Protein AF-A0A088EV19-F1 (afdb_monomer)

Radius of gyration: 22.3 Å; Cα contacts (8 Å, |Δi|>4): 341; chains: 1; bounding box: 67×57×44 Å

Mean predicted aligned error: 9.99 Å

pLDDT: mean 82.51, std 13.99, range [42.41, 97.44]

Nearest PDB structures (foldseek):
  3fa9-assembly2_B  TM=4.402E-01  e=4.534E-01  Homo sapiens
  6of9-assembly1_E  TM=4.103E-01  e=6.250E+00  Chlamydomonas reinhardtii
  3ksp-assembly1_A-2  TM=2.754E-01  e=8.676E+00  Exiguobacterium sibiricum 255-15

Sequence (183 aa):
MKNILVIILVVLSGNFIYAQKVIEYKKGKDIGKLEKGAYYKSKETKERSKSFIGTWVYKNGVDFFEIKIEYGKAFLKGPDVYLDMLHVYYCYEKNGIEISCDTTKYSTGNVSSEKPDKASFGRFYDITKDKYGILNIELLNNGNLRWKLENPETIVINGDDGRGGKMLDRSFSIPTDINLTKK

Structure (mmCIF, N/CA/C/O backbone):
data_AF-A0A088EV19-F1
#
_entry.id   AF-A0A088EV19-F1
#
loop_
_atom_site.group_PDB
_atom_site.id
_atom_site.type_symbol
_atom_site.label_atom_id
_atom_site.label_alt_id
_atom_site.label_comp_id
_atom_site.label_asym_id
_atom_site.label_entity_id
_atom_site.label_seq_id
_atom_site.pdbx_PDB_ins_code
_atom_site.Cartn_x
_atom_site.Cartn_y
_atom_site.Cartn_z
_atom_site.occupancy
_atom_site.B_iso_or_equiv
_atom_site.auth_seq_id
_atom_site.auth_comp_id
_atom_site.auth_asym_id
_atom_site.auth_atom_id
_atom_site.pdbx_PDB_model_num
ATOM 1 N N . MET A 1 1 ? 32.653 -42.108 -22.368 1.00 53.41 1 MET A N 1
ATOM 2 C CA . MET A 1 1 ? 31.630 -41.282 -23.060 1.00 53.41 1 MET A CA 1
ATOM 3 C C . MET A 1 1 ? 30.505 -40.806 -22.139 1.00 53.41 1 MET A C 1
ATOM 5 O O . MET A 1 1 ? 30.252 -39.611 -22.139 1.00 53.41 1 MET A O 1
ATOM 9 N N . LYS A 1 2 ? 29.884 -41.665 -21.306 1.00 55.62 2 LYS A N 1
ATOM 10 C CA . LYS A 1 2 ? 28.830 -41.243 -20.350 1.00 55.62 2 LYS A CA 1
ATOM 11 C C . LYS A 1 2 ? 29.243 -40.078 -19.432 1.00 55.62 2 LYS A C 1
ATOM 13 O O . LYS A 1 2 ? 28.490 -39.125 -19.298 1.00 55.62 2 LYS A O 1
ATOM 18 N N . ASN A 1 3 ? 30.463 -40.102 -18.892 1.00 67.06 3 ASN A N 1
ATOM 19 C CA . ASN A 1 3 ? 30.919 -39.069 -17.949 1.00 67.06 3 ASN A CA 1
ATOM 20 C C . ASN A 1 3 ? 31.177 -37.701 -18.611 1.00 67.06 3 ASN A C 1
ATOM 22 O O . ASN A 1 3 ? 31.050 -36.675 -17.956 1.00 67.06 3 ASN A O 1
ATOM 26 N N . ILE A 1 4 ? 31.485 -37.674 -19.914 1.00 74.19 4 ILE A N 1
ATOM 27 C CA . ILE A 1 4 ? 31.725 -36.428 -20.663 1.00 74.19 4 ILE A CA 1
ATOM 28 C C . ILE A 1 4 ? 30.397 -35.707 -20.935 1.00 74.19 4 ILE A C 1
ATOM 30 O O . ILE A 1 4 ? 30.312 -34.495 -20.765 1.00 74.19 4 ILE A O 1
ATOM 34 N N . LEU A 1 5 ? 29.341 -36.455 -21.278 1.00 71.62 5 LEU A N 1
ATOM 35 C CA . LEU A 1 5 ? 27.999 -35.900 -21.487 1.00 71.62 5 LEU A CA 1
ATOM 36 C C . LEU A 1 5 ? 27.435 -35.253 -20.216 1.00 71.62 5 LEU A C 1
ATOM 38 O O . LEU A 1 5 ? 26.816 -34.199 -20.302 1.00 71.62 5 LEU A O 1
ATOM 42 N N . VAL A 1 6 ? 27.695 -35.837 -19.041 1.00 75.69 6 VAL A N 1
ATOM 43 C CA . VAL A 1 6 ? 27.262 -35.279 -17.748 1.00 75.69 6 VAL A CA 1
ATOM 44 C C . VAL A 1 6 ? 27.967 -33.955 -17.450 1.00 75.69 6 VAL A C 1
ATOM 46 O O . VAL A 1 6 ? 27.310 -32.995 -17.061 1.00 75.69 6 VAL A O 1
ATOM 49 N N . ILE A 1 7 ? 29.278 -33.864 -17.694 1.00 76.38 7 ILE A N 1
ATOM 50 C CA . ILE A 1 7 ? 30.042 -32.623 -17.487 1.00 76.38 7 ILE A CA 1
ATOM 51 C C . ILE A 1 7 ? 29.547 -31.518 -18.432 1.00 76.38 7 ILE A C 1
ATOM 53 O O . ILE A 1 7 ? 29.339 -30.389 -17.995 1.00 76.38 7 ILE A O 1
ATOM 57 N N . ILE A 1 8 ? 29.278 -31.844 -19.701 1.00 76.62 8 ILE A N 1
ATOM 58 C CA . ILE A 1 8 ? 28.720 -30.892 -20.674 1.00 76.62 8 ILE A CA 1
ATOM 59 C C . ILE A 1 8 ? 27.318 -30.426 -20.252 1.00 76.62 8 ILE A C 1
ATOM 61 O O . ILE A 1 8 ? 27.034 -29.233 -20.328 1.00 76.62 8 ILE A O 1
ATOM 65 N N . LEU A 1 9 ? 26.460 -31.324 -19.752 1.00 72.25 9 LEU A N 1
ATOM 66 C CA . LEU A 1 9 ? 25.124 -30.959 -19.265 1.00 72.25 9 LEU A CA 1
ATOM 67 C C . LEU A 1 9 ? 25.191 -30.036 -18.041 1.00 72.25 9 LEU A C 1
ATOM 69 O O . LEU A 1 9 ? 24.441 -29.068 -17.969 1.00 72.25 9 LEU A O 1
ATOM 73 N N . VAL A 1 10 ? 26.113 -30.298 -17.109 1.00 71.88 10 VAL A N 1
ATOM 74 C CA . VAL A 1 10 ? 26.326 -29.464 -15.915 1.00 71.88 10 VAL A CA 1
ATOM 75 C C . VAL A 1 10 ? 26.837 -28.075 -16.311 1.00 71.88 10 VAL A C 1
ATOM 77 O O . VAL A 1 10 ? 26.289 -27.074 -15.853 1.00 71.88 10 VAL A O 1
ATOM 80 N N . VAL A 1 11 ? 27.799 -27.988 -17.233 1.00 68.31 11 VAL A N 1
ATOM 81 C CA . VAL A 1 11 ? 28.327 -26.703 -17.730 1.00 68.31 11 VAL A CA 1
ATOM 82 C C . VAL A 1 11 ? 27.273 -25.925 -18.527 1.00 68.31 11 VAL A C 1
ATOM 84 O O . VAL A 1 11 ? 27.154 -24.712 -18.360 1.00 68.31 11 VAL A O 1
ATOM 87 N N . LEU A 1 12 ? 26.460 -26.591 -19.353 1.00 63.97 12 LEU A N 1
ATOM 88 C CA . LEU A 1 12 ? 25.364 -25.939 -20.079 1.00 63.97 12 LEU A CA 1
ATOM 89 C C . LEU A 1 12 ? 24.251 -25.480 -19.129 1.00 63.97 12 LEU A C 1
ATOM 91 O O . LEU A 1 12 ? 23.774 -24.359 -19.266 1.00 63.97 12 LEU A O 1
ATOM 95 N N . SER A 1 13 ? 23.891 -26.285 -18.125 1.00 63.72 13 SER A N 1
ATOM 96 C CA . SER A 1 13 ? 22.875 -25.925 -17.123 1.00 63.72 13 SER A CA 1
ATOM 97 C C . SER A 1 13 ? 23.293 -24.755 -16.222 1.00 63.72 13 SER A C 1
ATOM 99 O O . SER A 1 13 ? 22.443 -23.957 -15.832 1.00 63.72 13 SER A O 1
ATOM 101 N N . GLY A 1 14 ? 24.596 -24.582 -15.965 1.00 56.69 14 GLY A N 1
ATOM 102 C CA . GLY A 1 14 ? 25.131 -23.451 -15.198 1.00 56.69 14 GLY A CA 1
ATOM 103 C C . GLY A 1 14 ? 25.032 -22.097 -15.911 1.00 56.69 14 GLY A C 1
ATOM 104 O O . GLY A 1 14 ? 25.034 -21.062 -15.250 1.00 56.69 14 GLY A O 1
ATOM 105 N N . ASN A 1 15 ? 24.890 -22.086 -17.242 1.00 52.84 15 ASN A N 1
ATOM 106 C CA . ASN A 1 15 ? 24.798 -20.859 -18.042 1.00 52.84 15 ASN A CA 1
ATOM 107 C C . ASN A 1 15 ? 23.359 -20.338 -18.224 1.00 52.84 15 ASN A C 1
ATOM 109 O O . ASN A 1 15 ? 23.172 -19.251 -18.763 1.00 52.84 15 ASN A O 1
ATOM 113 N N . PHE A 1 16 ? 22.336 -21.065 -17.758 1.00 52.66 16 PHE A N 1
ATOM 114 C CA . PHE A 1 16 ? 20.936 -20.628 -17.872 1.00 52.66 16 PHE A CA 1
ATOM 115 C C . PHE A 1 16 ? 20.462 -19.715 -16.735 1.00 52.66 16 PHE A C 1
ATOM 117 O O . PHE A 1 16 ? 19.306 -19.288 -16.730 1.00 52.66 16 PHE A O 1
ATOM 124 N N . ILE A 1 17 ? 21.340 -19.338 -15.804 1.00 58.06 17 ILE A N 1
ATOM 125 C CA . ILE A 1 17 ? 21.046 -18.268 -14.849 1.00 58.06 17 ILE A CA 1
ATOM 126 C C . ILE A 1 17 ? 21.311 -16.935 -15.556 1.00 58.06 17 ILE A C 1
ATOM 128 O O . ILE A 1 17 ? 22.331 -16.284 -15.341 1.00 58.06 17 ILE A O 1
ATOM 132 N N . TYR A 1 18 ? 20.386 -16.516 -16.422 1.00 58.00 18 TYR A N 1
ATOM 133 C CA . TYR A 1 18 ? 20.331 -15.123 -16.855 1.00 58.00 18 TYR A CA 1
ATOM 134 C C . TYR A 1 18 ? 20.041 -14.270 -15.618 1.00 58.00 18 TYR A C 1
ATOM 136 O O . TYR A 1 18 ? 18.895 -14.125 -15.192 1.00 58.00 18 TYR A O 1
ATOM 144 N N . ALA A 1 19 ? 21.097 -13.738 -15.004 1.00 67.94 19 ALA A N 1
ATOM 145 C CA . ALA A 1 19 ? 20.968 -12.755 -13.946 1.00 67.94 19 ALA A CA 1
ATOM 146 C C . ALA A 1 19 ? 20.157 -11.578 -14.499 1.00 67.94 19 ALA A C 1
ATOM 148 O O . ALA A 1 19 ? 20.517 -10.974 -15.511 1.00 67.94 19 ALA A O 1
ATOM 149 N N . GLN A 1 20 ? 19.027 -11.279 -13.860 1.00 83.19 20 GLN A N 1
ATOM 150 C CA . GLN A 1 20 ? 18.195 -10.158 -14.266 1.00 83.19 20 GLN A CA 1
ATOM 151 C C . GLN A 1 20 ? 19.020 -8.866 -14.230 1.00 83.19 20 GLN A C 1
ATOM 153 O O . GLN A 1 20 ? 19.581 -8.519 -13.190 1.00 83.19 20 GLN A O 1
ATOM 158 N N . LYS A 1 21 ? 19.059 -8.129 -15.347 1.00 86.81 21 LYS A N 1
ATOM 159 C CA . LYS A 1 21 ? 19.736 -6.830 -15.410 1.00 86.81 21 LYS A CA 1
ATOM 160 C C . LYS A 1 21 ? 19.068 -5.856 -14.441 1.00 86.81 21 LYS A C 1
ATOM 162 O O . LYS A 1 21 ? 17.864 -5.616 -14.532 1.00 86.81 21 LYS A O 1
ATOM 167 N N . VAL A 1 22 ? 19.856 -5.289 -13.532 1.00 87.56 22 VAL A N 1
ATOM 168 C CA . VAL A 1 22 ? 19.395 -4.291 -12.563 1.00 87.56 22 VAL A CA 1
ATOM 169 C C . VAL A 1 22 ? 19.871 -2.911 -12.996 1.00 87.56 22 VAL A C 1
ATOM 171 O O . VAL A 1 22 ? 21.063 -2.714 -13.224 1.00 87.56 22 VAL A O 1
ATOM 174 N N . ILE A 1 23 ? 18.950 -1.956 -13.096 1.00 87.56 23 ILE A N 1
ATOM 175 C CA . ILE A 1 23 ? 19.222 -0.576 -13.501 1.00 87.56 23 ILE A CA 1
ATOM 176 C C . ILE A 1 23 ? 18.862 0.350 -12.336 1.00 87.56 23 ILE A C 1
ATOM 178 O O . ILE A 1 23 ? 17.705 0.451 -11.925 1.00 87.56 23 ILE A O 1
ATOM 182 N N . GLU A 1 24 ? 19.865 1.027 -11.778 1.00 86.12 24 GLU A N 1
ATOM 183 C CA . GLU A 1 24 ? 19.647 2.080 -10.785 1.00 86.12 24 GLU A CA 1
ATOM 184 C C . GLU A 1 24 ? 19.383 3.411 -11.474 1.00 86.12 24 GLU A C 1
ATOM 186 O O . GLU A 1 24 ? 20.189 3.866 -12.286 1.00 86.12 24 GLU A O 1
ATOM 191 N N . TYR A 1 25 ? 18.278 4.061 -11.118 1.00 82.38 25 TYR A N 1
ATOM 192 C CA . TYR A 1 25 ? 17.942 5.376 -11.651 1.00 82.38 25 TYR A CA 1
ATOM 193 C C . TYR A 1 25 ? 17.799 6.421 -10.545 1.00 82.38 25 TYR A C 1
ATOM 195 O O . TYR A 1 25 ? 17.477 6.123 -9.393 1.00 82.38 25 TYR A O 1
ATOM 203 N N . LYS A 1 26 ? 18.072 7.674 -10.916 1.00 78.81 26 LYS A N 1
ATOM 204 C CA . LYS A 1 26 ? 17.892 8.856 -10.067 1.00 78.81 26 LYS A CA 1
ATOM 205 C C . LYS A 1 26 ? 16.780 9.715 -10.650 1.00 78.81 26 LYS A C 1
ATOM 207 O O . LYS A 1 26 ? 16.689 9.854 -11.870 1.00 78.81 26 LYS A O 1
ATOM 212 N N . LYS A 1 27 ? 15.957 10.307 -9.784 1.00 69.38 27 LYS A N 1
ATOM 213 C CA . LYS A 1 27 ? 14.889 11.225 -10.190 1.00 69.38 27 LYS A CA 1
ATOM 214 C C . LYS A 1 27 ? 15.460 12.354 -11.061 1.00 69.38 27 LYS A C 1
ATOM 216 O O . LYS A 1 27 ? 16.511 12.906 -10.746 1.00 69.38 27 LYS A O 1
ATOM 221 N N . GLY A 1 28 ? 14.778 12.668 -12.162 1.00 67.38 28 GLY A N 1
ATOM 222 C CA . GLY A 1 28 ? 15.170 13.735 -13.090 1.00 67.38 28 GLY A CA 1
ATOM 223 C C . GLY A 1 28 ? 16.287 13.379 -14.078 1.00 67.38 28 GLY A C 1
ATOM 224 O O . GLY A 1 28 ? 16.644 14.223 -14.892 1.00 67.38 28 GLY A O 1
ATOM 225 N N . LYS A 1 29 ? 16.830 12.154 -14.044 1.00 73.94 29 LYS A N 1
ATOM 226 C CA . LYS A 1 29 ? 17.697 11.654 -15.116 1.00 73.94 29 LYS A CA 1
ATOM 227 C C . LYS A 1 29 ? 16.882 10.890 -16.147 1.00 73.94 29 LYS A C 1
ATOM 229 O O . LYS A 1 29 ? 16.057 10.056 -15.779 1.00 73.94 29 LYS A O 1
ATOM 234 N N . ASP A 1 30 ? 17.166 11.156 -17.416 1.00 73.31 30 ASP A N 1
ATOM 235 C CA . ASP A 1 30 ? 16.650 10.347 -18.509 1.00 73.31 30 ASP A CA 1
ATOM 236 C C . ASP A 1 30 ? 17.196 8.918 -18.380 1.00 73.31 30 ASP A C 1
ATOM 238 O O . ASP A 1 30 ? 18.403 8.696 -18.249 1.00 73.31 30 ASP A O 1
ATOM 242 N N . ILE A 1 31 ? 16.277 7.961 -18.341 1.00 72.56 31 ILE A N 1
ATOM 243 C CA . ILE A 1 31 ? 16.559 6.524 -18.284 1.00 72.56 31 ILE A CA 1
ATOM 244 C C . ILE A 1 31 ? 16.603 5.905 -19.686 1.00 72.56 31 ILE A C 1
ATOM 246 O O . ILE A 1 31 ? 16.852 4.707 -19.814 1.00 72.56 31 ILE A O 1
ATOM 250 N N . GLY A 1 32 ? 16.412 6.716 -20.731 1.00 78.31 32 GLY A N 1
ATOM 251 C CA . GLY A 1 32 ? 16.380 6.275 -22.114 1.00 78.31 32 GLY A CA 1
ATOM 252 C C . GLY A 1 32 ? 15.245 5.284 -22.362 1.00 78.31 32 GLY A C 1
ATOM 253 O O . GLY A 1 32 ? 14.186 5.323 -21.733 1.00 78.31 32 GLY A O 1
ATOM 254 N N . LYS A 1 33 ? 15.466 4.366 -23.305 1.00 83.62 33 LYS A N 1
ATOM 255 C CA . LYS A 1 33 ? 14.492 3.324 -23.636 1.00 83.62 33 LYS A CA 1
ATOM 256 C C . LYS A 1 33 ? 14.471 2.247 -22.549 1.00 83.62 33 LYS A C 1
ATOM 258 O O . LYS A 1 33 ? 15.511 1.698 -22.196 1.00 83.62 33 LYS A O 1
ATOM 263 N N . LEU A 1 34 ? 13.273 1.906 -22.076 1.00 87.19 34 LEU A N 1
ATOM 264 C CA . LEU A 1 34 ? 13.084 0.806 -21.134 1.00 87.19 34 LEU A CA 1
ATOM 265 C C . LEU A 1 34 ? 13.499 -0.536 -21.760 1.00 87.19 34 LEU A C 1
ATOM 267 O O . LEU A 1 34 ? 13.132 -0.856 -22.893 1.00 87.19 34 LEU A O 1
ATOM 271 N N . GLU A 1 35 ? 14.260 -1.321 -21.006 1.00 89.06 35 GLU A N 1
ATOM 272 C CA . GLU A 1 35 ? 14.773 -2.629 -21.392 1.00 89.06 35 GLU A CA 1
ATOM 273 C C . GLU A 1 35 ? 13.863 -3.725 -20.847 1.00 89.06 35 GLU A 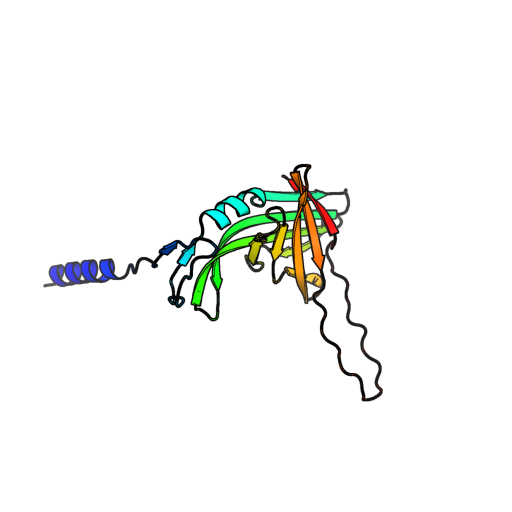C 1
ATOM 275 O O . GLU A 1 35 ? 13.747 -3.919 -19.635 1.00 89.06 35 GLU A O 1
ATOM 280 N N . LYS A 1 36 ? 13.237 -4.473 -21.755 1.00 90.50 36 LYS A N 1
ATOM 281 C CA . LYS A 1 36 ? 12.358 -5.591 -21.410 1.00 90.50 36 LYS A CA 1
ATOM 282 C C . LYS A 1 36 ? 13.063 -6.593 -20.489 1.00 90.50 36 LYS A C 1
ATOM 284 O O . LYS A 1 36 ? 14.182 -7.025 -20.749 1.00 90.50 36 LYS A O 1
ATOM 289 N N . GLY A 1 37 ? 12.381 -6.975 -19.414 1.00 88.81 37 GLY A N 1
ATOM 290 C CA . GLY A 1 37 ? 12.853 -7.902 -18.388 1.00 88.81 37 GLY A CA 1
ATOM 291 C C . GLY A 1 37 ? 13.790 -7.281 -17.350 1.00 88.81 37 GLY A C 1
ATOM 292 O O . GLY A 1 37 ? 14.036 -7.918 -16.320 1.00 88.81 37 GLY A O 1
ATOM 293 N N . ALA A 1 38 ? 14.281 -6.055 -17.561 1.00 91.06 38 ALA A N 1
ATOM 294 C CA . ALA A 1 38 ? 15.142 -5.383 -16.598 1.00 91.06 38 ALA A CA 1
ATOM 295 C C . ALA A 1 38 ? 14.371 -4.984 -15.334 1.00 91.06 38 ALA A C 1
ATOM 297 O O . ALA A 1 38 ? 13.151 -4.787 -15.335 1.00 91.06 38 ALA A O 1
ATOM 298 N N . TYR A 1 39 ? 15.109 -4.880 -14.235 1.00 91.38 39 TYR A N 1
ATOM 299 C CA . TYR A 1 39 ? 14.607 -4.424 -12.950 1.00 91.38 39 TYR A CA 1
ATOM 300 C C . TYR A 1 39 ? 15.153 -3.035 -12.641 1.00 91.38 39 TYR A C 1
ATOM 302 O O . TYR A 1 39 ? 16.357 -2.863 -12.452 1.00 91.38 39 TYR A O 1
ATOM 310 N N . TYR A 1 40 ? 14.261 -2.051 -12.577 1.00 88.88 40 TYR A N 1
ATOM 311 C CA . TYR A 1 40 ? 14.606 -0.679 -12.246 1.00 88.88 40 TYR A CA 1
ATOM 312 C C . TYR A 1 40 ? 14.333 -0.414 -10.771 1.00 88.88 40 TYR A C 1
ATOM 314 O O . TYR A 1 40 ? 13.220 -0.619 -10.282 1.00 88.88 40 TYR A O 1
ATOM 322 N N . LYS A 1 41 ? 15.349 0.092 -10.072 1.00 88.06 41 LYS A N 1
ATOM 323 C CA . LYS A 1 41 ? 15.253 0.462 -8.657 1.00 88.06 41 LYS A CA 1
ATOM 324 C C . LYS A 1 41 ? 15.775 1.873 -8.414 1.00 88.06 41 LYS A C 1
ATOM 326 O O . LYS A 1 41 ? 16.712 2.334 -9.068 1.00 88.06 41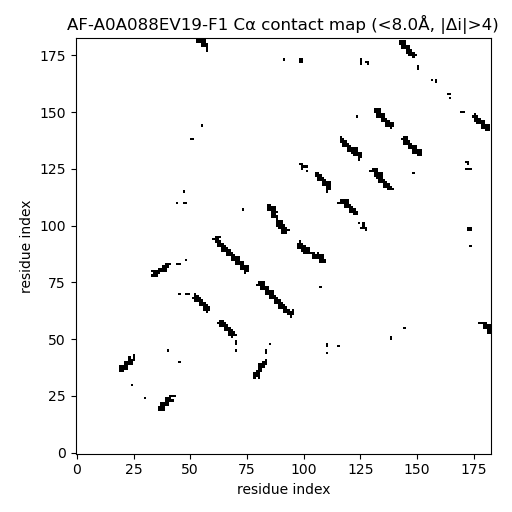 LYS A O 1
ATOM 331 N N . SER A 1 42 ? 15.187 2.541 -7.429 1.00 85.00 42 SER A N 1
ATOM 332 C CA . SER A 1 42 ? 15.577 3.880 -6.985 1.00 85.00 42 SER A CA 1
ATOM 333 C C . SER A 1 42 ? 15.814 3.855 -5.481 1.00 85.00 42 SER A C 1
ATOM 335 O O . SER A 1 42 ? 14.909 3.551 -4.702 1.00 85.00 42 SER A O 1
ATOM 337 N N . LYS A 1 43 ? 17.038 4.199 -5.054 1.00 86.06 43 LYS A N 1
ATOM 338 C CA . LYS A 1 43 ? 17.369 4.304 -3.623 1.00 86.06 43 LYS A CA 1
ATOM 339 C C . LYS A 1 43 ? 16.470 5.329 -2.930 1.00 86.06 43 LYS A C 1
ATOM 341 O O . LYS A 1 43 ? 16.020 5.091 -1.820 1.00 86.06 43 LYS A O 1
ATOM 346 N N . GLU A 1 44 ? 16.173 6.437 -3.601 1.00 84.06 44 GLU A N 1
ATOM 347 C CA . GLU A 1 44 ? 15.298 7.484 -3.077 1.00 84.06 44 GLU A CA 1
ATOM 348 C C . GLU A 1 44 ? 13.864 6.979 -2.867 1.00 84.06 44 GLU A C 1
ATOM 350 O O . GLU A 1 44 ? 13.292 7.189 -1.799 1.00 84.06 44 GLU A O 1
ATOM 355 N N . THR A 1 45 ? 13.301 6.262 -3.846 1.00 82.88 45 THR A N 1
ATOM 356 C CA . THR A 1 45 ? 11.960 5.667 -3.732 1.00 82.88 45 THR A CA 1
ATOM 357 C C . THR A 1 45 ? 11.913 4.658 -2.590 1.00 82.88 45 THR A C 1
ATOM 359 O O . THR A 1 45 ? 10.972 4.675 -1.794 1.00 82.88 45 THR A O 1
ATOM 362 N N . LYS A 1 46 ? 12.956 3.830 -2.456 1.00 87.50 46 LYS A N 1
ATOM 363 C CA . LYS A 1 46 ? 13.083 2.868 -1.359 1.00 87.50 46 LYS A CA 1
ATOM 364 C C . LYS A 1 46 ? 13.075 3.551 0.002 1.00 87.50 46 LYS A C 1
ATOM 366 O O . LYS A 1 46 ? 12.301 3.158 0.867 1.00 87.50 46 LYS A O 1
ATOM 371 N N . GLU A 1 47 ? 13.920 4.563 0.194 1.00 88.62 47 GLU A N 1
ATOM 372 C CA . GLU A 1 47 ? 14.005 5.292 1.465 1.00 88.62 47 GLU A CA 1
ATOM 373 C C . GLU A 1 47 ? 12.680 5.980 1.814 1.00 88.62 47 GLU A C 1
ATOM 375 O O . GLU A 1 47 ? 12.207 5.838 2.938 1.00 88.62 47 GLU A O 1
ATOM 380 N N . ARG A 1 48 ? 12.027 6.634 0.843 1.00 86.12 48 ARG A N 1
ATOM 381 C CA . ARG A 1 48 ? 10.708 7.264 1.037 1.00 86.12 48 ARG A CA 1
ATOM 382 C C . ARG A 1 48 ? 9.610 6.260 1.392 1.00 86.12 48 ARG A C 1
ATOM 384 O O . ARG A 1 48 ? 8.694 6.589 2.128 1.00 86.12 48 ARG A O 1
ATOM 391 N N . SER A 1 49 ? 9.703 5.036 0.880 1.00 90.25 49 SER A N 1
ATOM 392 C CA . SER A 1 49 ? 8.703 3.991 1.118 1.00 90.25 49 SER A CA 1
ATOM 393 C C . SER A 1 49 ? 8.779 3.395 2.525 1.00 90.25 49 SER A C 1
ATOM 395 O O . SER A 1 49 ? 7.777 2.879 3.015 1.00 90.25 49 SER A O 1
ATOM 397 N N . LYS A 1 50 ? 9.938 3.470 3.200 1.00 92.00 50 LYS A N 1
ATOM 398 C CA . LYS A 1 50 ? 10.166 2.816 4.504 1.00 92.00 50 LYS A CA 1
ATOM 399 C C . LYS A 1 50 ? 9.180 3.234 5.587 1.00 92.00 50 LYS A C 1
ATOM 401 O O . LYS A 1 50 ? 8.837 2.410 6.427 1.00 92.00 50 LYS A O 1
ATOM 406 N N . SER A 1 51 ? 8.743 4.489 5.582 1.00 91.50 51 SER A N 1
ATOM 407 C CA . SER A 1 51 ? 7.840 5.029 6.600 1.00 91.50 51 SER A CA 1
ATOM 408 C C . SER A 1 51 ? 6.448 4.387 6.565 1.00 91.50 51 SER A C 1
ATOM 410 O O . SER A 1 51 ? 5.815 4.256 7.611 1.00 91.50 51 SER A O 1
ATOM 412 N N . PHE A 1 52 ? 5.998 3.931 5.393 1.00 93.50 52 PHE A N 1
ATOM 413 C CA . PHE A 1 52 ? 4.706 3.265 5.218 1.00 93.50 52 PHE A CA 1
ATOM 414 C C . PHE A 1 52 ? 4.742 1.778 5.582 1.00 93.50 52 PHE A C 1
ATOM 416 O O . PHE A 1 52 ? 3.709 1.218 5.945 1.00 93.50 52 PHE A O 1
ATOM 423 N N . ILE A 1 53 ? 5.915 1.138 5.494 1.00 94.94 53 ILE A N 1
ATOM 424 C CA . ILE A 1 53 ? 6.071 -0.304 5.716 1.00 94.94 53 ILE A CA 1
ATOM 425 C C . ILE A 1 53 ? 5.686 -0.665 7.157 1.00 94.94 53 ILE A C 1
ATOM 427 O O . ILE A 1 53 ? 6.170 -0.074 8.133 1.00 94.94 53 ILE A O 1
ATOM 431 N N . GLY A 1 54 ? 4.838 -1.682 7.279 1.00 95.50 54 GLY A N 1
ATOM 432 C CA . GLY A 1 54 ? 4.361 -2.201 8.554 1.00 95.50 54 GLY A CA 1
ATOM 433 C C . GLY A 1 54 ? 2.910 -2.653 8.495 1.00 95.50 54 GLY A C 1
ATOM 434 O O . GLY A 1 54 ? 2.289 -2.673 7.431 1.00 95.50 54 GLY A O 1
ATOM 435 N N . THR A 1 55 ? 2.385 -3.006 9.662 1.00 97.12 55 THR A N 1
ATOM 436 C CA . THR A 1 55 ? 0.973 -3.330 9.856 1.00 97.12 55 THR A CA 1
ATOM 437 C C . THR A 1 55 ? 0.293 -2.187 10.601 1.00 97.12 55 THR A C 1
ATOM 439 O O . THR A 1 55 ? 0.833 -1.659 11.575 1.00 97.12 55 THR A O 1
ATOM 442 N N . TRP A 1 56 ? -0.887 -1.808 10.129 1.00 97.19 56 TRP A N 1
ATOM 443 C CA . TRP A 1 56 ? -1.682 -0.702 10.641 1.00 97.19 56 TRP A CA 1
ATOM 444 C C . TRP A 1 56 ? -3.088 -1.199 10.952 1.00 97.19 56 TRP A C 1
ATOM 446 O O . TRP A 1 56 ? -3.651 -1.965 10.173 1.00 97.19 56 TRP A O 1
ATOM 456 N N . VAL A 1 57 ? -3.646 -0.777 12.082 1.00 97.44 57 VAL A N 1
ATOM 457 C CA . VAL A 1 57 ? -4.898 -1.317 12.612 1.00 97.44 57 VAL A CA 1
ATOM 458 C C . VAL A 1 57 ? -5.863 -0.224 13.047 1.00 97.44 57 VAL A C 1
ATOM 460 O O . VAL A 1 57 ? -5.471 0.813 13.580 1.00 97.44 57 VAL A O 1
ATOM 463 N N . TYR A 1 58 ? -7.147 -0.479 12.838 1.00 96.81 58 TYR A N 1
ATOM 464 C CA . TYR A 1 58 ? -8.268 0.269 13.388 1.00 96.81 58 TYR A CA 1
ATOM 465 C C . TYR A 1 58 ? -9.178 -0.718 14.111 1.00 96.81 58 TYR A C 1
ATOM 467 O O . TYR A 1 58 ? -9.480 -1.790 13.587 1.00 96.81 58 TYR A O 1
ATOM 475 N N . LYS A 1 59 ? -9.608 -0.366 15.323 1.00 95.50 59 LYS A N 1
ATOM 476 C CA . LYS A 1 59 ? -10.531 -1.181 16.112 1.00 95.50 59 LYS A CA 1
ATOM 477 C C . LYS A 1 59 ? -11.421 -0.291 16.971 1.00 95.50 59 LYS A C 1
ATOM 479 O O . LYS A 1 59 ? -10.904 0.528 17.724 1.00 95.50 59 LYS A O 1
ATOM 484 N N . ASN A 1 60 ? -12.738 -0.479 16.897 1.00 93.19 60 ASN A N 1
ATOM 485 C CA . ASN A 1 60 ? -13.717 0.286 17.692 1.00 93.19 60 ASN A CA 1
ATOM 486 C C . ASN A 1 60 ? -14.698 -0.606 18.490 1.00 93.19 60 ASN A C 1
ATOM 488 O O . ASN A 1 60 ? -15.735 -0.138 18.947 1.00 93.19 60 ASN A O 1
ATOM 492 N N . GLY A 1 61 ? -14.381 -1.896 18.645 1.00 90.25 61 GLY A N 1
ATOM 493 C CA . GLY A 1 61 ? -15.230 -2.890 19.316 1.00 90.25 61 GLY A CA 1
ATOM 494 C C . GLY A 1 61 ? -16.224 -3.594 18.386 1.00 90.25 61 GLY A C 1
ATOM 495 O O . GLY A 1 61 ? -16.521 -4.761 18.620 1.00 90.25 61 GLY A O 1
ATOM 496 N N . VAL A 1 62 ? -16.667 -2.932 17.314 1.00 93.12 62 VAL A N 1
ATOM 497 C CA . VAL A 1 62 ? -17.530 -3.500 16.262 1.00 93.12 62 VAL A CA 1
ATOM 498 C C . VAL A 1 62 ? -16.706 -3.831 15.024 1.00 93.12 62 VAL A C 1
ATOM 500 O O . VAL A 1 62 ? -16.731 -4.952 14.529 1.00 93.12 62 VAL A O 1
ATOM 503 N N . ASP A 1 63 ? -15.955 -2.852 14.547 1.00 94.81 63 ASP A N 1
ATOM 504 C CA . ASP A 1 63 ? -15.111 -2.933 13.372 1.00 94.81 63 ASP A CA 1
ATOM 505 C C . ASP A 1 63 ? -13.680 -3.279 13.776 1.00 94.81 63 ASP A C 1
ATOM 507 O O . ASP A 1 63 ? -13.134 -2.727 14.743 1.00 94.81 63 ASP A O 1
ATOM 511 N N . PHE A 1 64 ? -13.059 -4.150 12.990 1.00 96.38 64 PHE A N 1
ATOM 512 C CA . PHE A 1 64 ? -11.622 -4.367 12.972 1.00 96.38 64 PHE A CA 1
ATOM 513 C C . PHE A 1 64 ? -11.138 -4.254 11.529 1.00 96.38 64 PHE A C 1
ATOM 515 O O . PHE A 1 64 ? -11.650 -4.917 10.632 1.00 96.38 64 PHE A O 1
ATOM 522 N N . PHE A 1 65 ? -10.166 -3.381 11.297 1.00 95.38 65 PHE A N 1
ATOM 523 C CA . PHE A 1 65 ? -9.539 -3.227 9.995 1.00 95.38 65 PHE A CA 1
ATOM 524 C C . PHE A 1 65 ? -8.033 -3.280 10.161 1.00 95.38 65 PHE A C 1
ATOM 526 O O . PHE A 1 65 ? -7.460 -2.478 10.897 1.00 95.38 65 PHE A O 1
ATOM 533 N N . GLU A 1 66 ? -7.399 -4.220 9.478 1.00 95.38 66 GLU A N 1
ATOM 534 C CA . GLU A 1 66 ? -5.953 -4.354 9.429 1.00 95.38 66 GLU A CA 1
ATOM 535 C C . GLU A 1 66 ? -5.493 -4.153 7.993 1.00 95.38 66 GLU A C 1
ATOM 537 O O . GLU A 1 66 ? -6.052 -4.733 7.066 1.00 95.38 66 GLU A O 1
ATOM 542 N N . ILE A 1 67 ? -4.444 -3.358 7.814 1.00 93.88 67 ILE A N 1
ATOM 543 C CA . ILE A 1 67 ? -3.712 -3.304 6.557 1.00 93.88 67 ILE A CA 1
ATOM 544 C C . ILE A 1 67 ? -2.246 -3.618 6.804 1.00 93.88 67 ILE A C 1
ATOM 546 O O . ILE A 1 67 ? -1.659 -3.213 7.810 1.00 93.88 67 ILE A O 1
ATOM 550 N N . LYS A 1 68 ? -1.628 -4.302 5.851 1.00 94.75 68 LYS A N 1
ATOM 551 C CA . LYS A 1 68 ? -0.191 -4.551 5.828 1.00 94.75 68 LYS A CA 1
ATOM 552 C C . LYS A 1 68 ? 0.389 -3.919 4.579 1.00 94.75 68 LYS A C 1
ATOM 554 O O . LYS A 1 68 ? -0.110 -4.143 3.480 1.00 94.75 68 LYS A O 1
ATOM 559 N N . ILE A 1 69 ? 1.452 -3.146 4.752 1.00 94.06 69 ILE A N 1
ATOM 560 C CA . ILE A 1 69 ? 2.169 -2.501 3.658 1.00 94.06 69 ILE A CA 1
ATOM 561 C C . ILE A 1 69 ? 3.570 -3.089 3.586 1.00 94.06 69 ILE A C 1
ATOM 563 O O . ILE A 1 69 ? 4.331 -3.044 4.555 1.00 94.06 69 ILE A O 1
ATOM 567 N N . GLU A 1 70 ? 3.921 -3.618 2.420 1.00 93.81 70 GLU A N 1
ATOM 568 C CA . GLU A 1 70 ? 5.233 -4.189 2.134 1.00 93.81 70 GLU A CA 1
ATOM 569 C C . GLU A 1 70 ? 5.888 -3.482 0.952 1.00 93.81 70 GLU A C 1
ATOM 571 O O . GLU A 1 70 ? 5.219 -2.959 0.068 1.00 93.81 70 GLU A O 1
ATOM 576 N N . TYR A 1 71 ? 7.216 -3.502 0.910 1.00 91.31 71 TYR A N 1
ATOM 577 C CA . TYR A 1 71 ? 7.975 -3.062 -0.254 1.00 91.31 71 TYR A CA 1
ATOM 578 C C . TYR A 1 71 ? 8.409 -4.278 -1.061 1.00 91.31 71 TYR A C 1
ATOM 580 O O . TYR A 1 71 ? 8.984 -5.219 -0.505 1.00 91.31 71 TYR A O 1
ATOM 588 N N . GLY A 1 72 ? 8.152 -4.270 -2.362 1.00 89.25 72 GLY A N 1
ATOM 589 C CA . GLY A 1 72 ? 8.442 -5.415 -3.207 1.00 89.25 72 GLY A CA 1
ATOM 590 C C . GLY A 1 72 ? 8.561 -5.072 -4.680 1.00 89.25 72 GLY A C 1
ATOM 591 O O . GLY A 1 72 ? 8.337 -3.950 -5.125 1.00 89.25 72 GLY A O 1
ATOM 592 N N . LYS A 1 73 ? 8.952 -6.090 -5.438 1.00 88.94 73 LYS A N 1
ATOM 593 C CA . LYS A 1 73 ? 9.138 -6.014 -6.880 1.00 88.94 73 LYS A CA 1
ATOM 594 C C . LYS A 1 73 ? 7.812 -6.316 -7.582 1.00 88.94 73 LYS A C 1
ATOM 596 O O . LYS A 1 73 ? 7.283 -7.418 -7.442 1.00 88.94 73 LYS A O 1
ATOM 601 N N . ALA A 1 74 ? 7.325 -5.377 -8.385 1.00 88.19 74 ALA A N 1
ATOM 602 C CA . ALA A 1 74 ? 6.138 -5.516 -9.222 1.00 88.19 74 ALA A CA 1
ATOM 603 C C . ALA A 1 74 ? 6.517 -5.581 -10.708 1.00 88.19 74 ALA A C 1
ATOM 605 O O . ALA A 1 74 ? 7.473 -4.939 -11.144 1.00 88.19 74 ALA A O 1
ATOM 606 N N . PHE A 1 75 ? 5.772 -6.363 -11.492 1.00 87.94 75 PHE A N 1
ATOM 607 C CA . PHE A 1 75 ? 5.917 -6.413 -12.948 1.00 87.94 75 PHE A CA 1
ATOM 608 C C . PHE A 1 75 ? 4.952 -5.426 -13.602 1.00 87.94 75 PHE A C 1
ATOM 610 O O . PHE A 1 75 ? 3.740 -5.515 -13.400 1.00 87.94 75 PHE A O 1
ATOM 617 N N . LEU A 1 76 ? 5.479 -4.510 -14.410 1.00 84.81 76 LEU A N 1
ATOM 618 C CA . LEU A 1 76 ? 4.682 -3.555 -15.164 1.00 84.81 76 LEU A CA 1
ATOM 619 C C . LEU A 1 76 ? 4.460 -4.077 -16.587 1.00 84.81 76 LEU A C 1
ATOM 621 O O . LEU A 1 76 ? 5.359 -4.046 -17.430 1.00 84.81 76 LEU A O 1
ATOM 625 N N . LYS A 1 77 ? 3.235 -4.543 -16.849 1.00 82.94 77 LYS A N 1
ATOM 626 C CA . LYS A 1 77 ? 2.800 -5.009 -18.172 1.00 82.94 77 LYS A CA 1
ATOM 627 C C . LYS A 1 77 ? 2.731 -3.837 -19.155 1.00 82.94 77 LYS A C 1
ATOM 629 O O . LYS A 1 77 ? 2.178 -2.792 -18.823 1.00 82.94 77 LYS A O 1
ATOM 634 N N . GLY A 1 78 ? 3.266 -4.018 -20.362 1.00 85.81 78 GLY A N 1
ATOM 635 C CA . GLY A 1 78 ? 3.370 -2.970 -21.385 1.00 85.81 78 GLY A CA 1
ATOM 636 C C . GLY A 1 78 ? 4.833 -2.682 -21.717 1.00 85.81 78 GLY A C 1
ATOM 637 O O . GLY A 1 78 ? 5.291 -3.108 -22.773 1.00 85.81 78 GLY A O 1
ATOM 638 N N . PRO A 1 79 ? 5.596 -2.035 -20.816 1.00 84.88 79 PRO A N 1
ATOM 639 C CA . PRO A 1 79 ? 7.051 -1.949 -20.948 1.00 84.88 79 PRO A CA 1
ATOM 640 C C . PRO A 1 79 ? 7.766 -3.277 -20.637 1.00 84.88 79 PRO A C 1
ATOM 642 O O . PRO A 1 79 ? 8.942 -3.418 -20.958 1.00 84.88 79 PRO A O 1
ATOM 645 N N . ASP A 1 80 ? 7.071 -4.244 -20.026 1.00 90.00 80 ASP A N 1
ATOM 646 C CA . ASP A 1 80 ? 7.601 -5.548 -19.616 1.00 90.00 80 ASP A CA 1
ATOM 647 C C . ASP A 1 80 ? 8.830 -5.433 -18.699 1.00 90.00 80 ASP A C 1
ATOM 649 O O . ASP A 1 80 ? 9.810 -6.164 -18.848 1.00 90.00 80 ASP A O 1
ATOM 653 N N . VAL A 1 81 ? 8.784 -4.510 -17.738 1.00 90.38 81 VAL A N 1
ATOM 654 C CA . VAL A 1 81 ? 9.868 -4.262 -16.772 1.00 90.38 81 VAL A CA 1
ATOM 655 C C . VAL A 1 81 ? 9.426 -4.575 -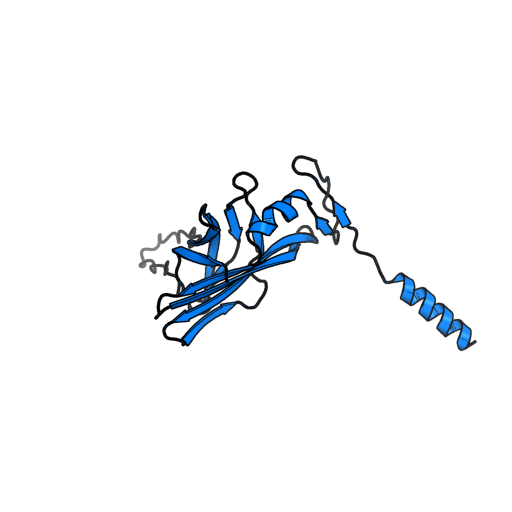15.354 1.00 90.38 81 VAL A C 1
ATOM 657 O O . VAL A 1 81 ? 8.236 -4.673 -15.057 1.00 90.38 81 VAL A O 1
ATOM 660 N N . TYR A 1 82 ? 10.395 -4.687 -14.455 1.00 90.56 82 TYR A N 1
ATOM 661 C CA . TYR A 1 82 ? 10.135 -4.782 -13.028 1.00 90.56 82 TYR A CA 1
ATOM 662 C C . TYR A 1 82 ? 10.518 -3.492 -12.322 1.00 90.56 82 TYR A C 1
ATOM 664 O O . TYR A 1 82 ? 11.561 -2.914 -12.623 1.00 90.56 82 TYR A O 1
ATOM 672 N N . LEU A 1 83 ? 9.697 -3.079 -11.363 1.00 88.56 83 LEU A N 1
ATOM 673 C CA . LEU A 1 83 ? 9.876 -1.870 -10.568 1.00 88.56 83 LEU A CA 1
ATOM 674 C C . LEU A 1 83 ? 9.700 -2.196 -9.090 1.00 88.56 83 LEU A C 1
ATOM 676 O O . LEU A 1 83 ? 8.952 -3.104 -8.728 1.00 88.56 83 LEU A O 1
ATOM 680 N N . ASP A 1 84 ? 10.359 -1.421 -8.246 1.00 87.75 84 ASP A N 1
ATOM 681 C CA . ASP A 1 84 ? 10.050 -1.380 -6.825 1.00 87.75 84 ASP A CA 1
ATOM 682 C C . ASP A 1 84 ? 8.734 -0.628 -6.574 1.00 87.75 84 ASP A C 1
ATOM 684 O O . ASP A 1 84 ? 8.580 0.511 -7.017 1.00 87.75 84 ASP A O 1
ATOM 688 N N . MET A 1 85 ? 7.802 -1.244 -5.846 1.00 88.50 85 MET A N 1
ATOM 689 C CA . MET A 1 85 ? 6.510 -0.660 -5.476 1.00 88.50 85 MET A CA 1
ATOM 690 C C . MET A 1 85 ? 6.110 -1.033 -4.044 1.00 88.50 85 MET A C 1
ATOM 692 O O . MET A 1 85 ? 6.622 -1.989 -3.453 1.00 88.50 85 MET A O 1
ATOM 696 N N . LEU A 1 86 ? 5.165 -0.276 -3.487 1.00 91.44 86 LEU A N 1
ATOM 697 C CA . LEU A 1 86 ? 4.455 -0.678 -2.277 1.00 91.44 86 LEU A CA 1
ATOM 698 C C . LEU A 1 86 ? 3.365 -1.689 -2.638 1.00 91.44 86 LEU A C 1
ATOM 700 O O . LEU A 1 86 ? 2.644 -1.485 -3.610 1.00 91.44 86 LEU A O 1
ATOM 704 N N . HIS A 1 87 ? 3.217 -2.735 -1.835 1.00 90.69 87 HIS A N 1
ATOM 705 C CA . HIS A 1 87 ? 2.113 -3.688 -1.879 1.00 90.69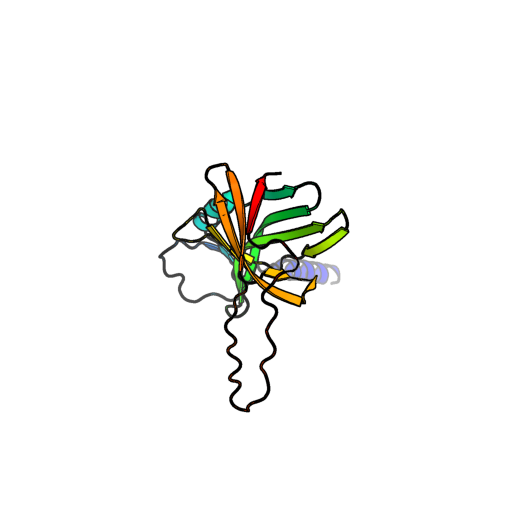 87 HIS A CA 1
ATOM 706 C C . HIS A 1 87 ? 1.241 -3.501 -0.643 1.00 90.69 87 HIS A C 1
ATOM 708 O O . HIS A 1 87 ? 1.773 -3.391 0.463 1.00 90.69 87 HIS A O 1
ATOM 714 N N . VAL A 1 88 ? -0.075 -3.491 -0.829 1.00 90.62 88 VAL A N 1
ATOM 715 C CA . VAL A 1 88 ? -1.056 -3.446 0.262 1.00 90.62 88 VAL A CA 1
ATOM 716 C C . VAL A 1 88 ? -1.816 -4.761 0.323 1.00 90.62 88 VAL A C 1
ATOM 718 O O . VAL A 1 88 ? -2.264 -5.269 -0.701 1.00 90.62 88 VAL A O 1
ATOM 721 N N . TYR A 1 89 ? -1.982 -5.247 1.545 1.00 90.94 89 TYR A N 1
ATOM 722 C CA . TYR A 1 89 ? -2.897 -6.315 1.931 1.00 90.94 89 TYR A CA 1
ATOM 723 C C . TYR A 1 89 ? -3.843 -5.755 2.975 1.00 90.94 89 TYR A C 1
ATOM 725 O O . TYR A 1 89 ? -3.449 -4.857 3.730 1.00 90.94 89 TYR A O 1
ATOM 733 N N . TYR A 1 90 ? -5.054 -6.284 3.054 1.00 91.25 90 TYR A N 1
ATOM 734 C CA . TYR A 1 90 ? -6.009 -5.820 4.048 1.00 91.25 90 TYR A CA 1
ATOM 735 C C . TYR A 1 90 ? -6.984 -6.912 4.467 1.00 91.25 90 TYR A C 1
ATOM 737 O O . TYR A 1 90 ? -7.301 -7.806 3.686 1.00 91.25 90 TYR A O 1
ATOM 745 N N . CYS A 1 91 ? -7.497 -6.769 5.682 1.00 92.62 91 CYS A N 1
ATOM 746 C CA . CYS A 1 91 ? -8.589 -7.558 6.224 1.00 92.62 91 CYS A CA 1
ATOM 747 C C . CYS A 1 91 ? -9.563 -6.627 6.949 1.00 92.62 91 CYS A C 1
ATOM 749 O O . CYS A 1 91 ? -9.150 -5.833 7.798 1.00 92.62 91 CYS A O 1
ATOM 751 N N . TYR A 1 92 ? -10.848 -6.718 6.615 1.00 93.56 92 TYR A N 1
ATOM 752 C CA . TYR A 1 92 ? -11.932 -6.024 7.300 1.00 93.56 92 TYR A CA 1
ATOM 753 C C . TYR A 1 92 ? -12.899 -7.028 7.915 1.00 93.56 92 TYR A C 1
ATOM 755 O O . TYR A 1 92 ? -13.477 -7.868 7.220 1.00 93.56 92 TYR A O 1
ATOM 763 N N . GLU A 1 93 ? -13.121 -6.872 9.213 1.00 94.62 93 GLU A N 1
ATOM 764 C CA . GLU A 1 93 ? -14.085 -7.625 9.994 1.00 94.62 93 GLU A CA 1
ATOM 765 C C . GLU A 1 93 ? -15.095 -6.677 10.640 1.00 94.62 93 GLU A C 1
ATOM 767 O O . GLU A 1 93 ? -14.756 -5.583 11.108 1.00 94.62 93 GLU A O 1
ATOM 772 N N . LYS A 1 94 ? -16.342 -7.136 10.730 1.00 93.81 94 LYS A N 1
ATOM 773 C CA . LYS A 1 94 ? -17.423 -6.449 11.432 1.00 93.81 94 LYS A CA 1
ATOM 774 C C . LYS A 1 94 ? -18.146 -7.430 12.337 1.00 93.81 94 LYS A C 1
ATOM 776 O O . LYS A 1 94 ? -18.625 -8.462 11.879 1.00 93.81 94 LYS A O 1
ATOM 781 N N . ASN A 1 95 ? -18.236 -7.115 13.626 1.00 93.50 95 ASN A N 1
ATOM 782 C CA . ASN A 1 95 ? -18.752 -8.010 14.668 1.00 93.50 95 ASN A CA 1
ATOM 783 C C . ASN A 1 95 ? -18.046 -9.382 14.690 1.00 93.50 95 ASN A C 1
ATOM 785 O O . ASN A 1 95 ? -18.688 -10.407 14.899 1.00 93.50 95 ASN A O 1
ATOM 789 N N . GLY A 1 96 ? -16.732 -9.403 14.432 1.00 90.62 96 GLY A N 1
ATOM 790 C CA . GLY A 1 96 ? -15.934 -10.636 14.357 1.00 90.62 96 GLY A CA 1
ATOM 791 C C . GLY A 1 96 ? -16.223 -11.515 13.134 1.00 90.62 96 GLY A C 1
ATOM 792 O O . GLY A 1 96 ? -15.759 -12.649 13.080 1.00 90.62 96 GLY A O 1
ATOM 793 N N . ILE A 1 97 ? -16.998 -11.015 12.169 1.00 91.62 97 ILE A N 1
ATOM 794 C CA . ILE A 1 97 ? -17.262 -11.681 10.894 1.00 91.62 97 ILE A CA 1
ATOM 795 C C . ILE A 1 97 ? -16.395 -11.019 9.828 1.00 91.62 97 ILE A C 1
ATOM 797 O O . ILE A 1 97 ? -16.442 -9.800 9.662 1.00 91.62 97 ILE A O 1
ATOM 801 N N . GLU A 1 98 ? -15.631 -11.825 9.094 1.00 91.31 98 GLU A N 1
ATOM 802 C CA . GLU A 1 98 ? -14.873 -11.376 7.928 1.00 91.31 98 GLU A CA 1
ATOM 803 C C . GLU A 1 98 ? -15.820 -10.854 6.839 1.00 91.31 98 GLU A C 1
ATOM 805 O O . GLU A 1 98 ? -16.704 -11.570 6.369 1.00 91.31 98 GLU A O 1
ATOM 810 N N . ILE A 1 99 ? -15.636 -9.594 6.442 1.00 90.44 99 ILE A N 1
ATOM 811 C CA . ILE A 1 99 ? -16.420 -8.951 5.381 1.00 90.44 99 ILE A CA 1
ATOM 812 C C . ILE A 1 99 ? -15.629 -8.922 4.073 1.00 90.44 99 ILE A C 1
ATOM 814 O O . ILE A 1 99 ? -16.188 -9.205 3.013 1.00 90.44 99 ILE A O 1
ATOM 818 N N . SER A 1 100 ? -14.345 -8.557 4.133 1.00 86.50 100 SER A N 1
ATOM 819 C CA . SER A 1 100 ? -13.499 -8.386 2.948 1.00 86.50 100 SER A CA 1
ATOM 820 C C . SER A 1 100 ? -12.022 -8.510 3.315 1.00 86.50 100 SER A C 1
ATOM 822 O O . SER A 1 100 ? -11.512 -7.699 4.090 1.00 86.50 100 SER A O 1
ATOM 824 N N . CYS A 1 101 ? -11.333 -9.493 2.736 1.00 88.12 101 CYS A N 1
ATOM 825 C CA . CYS A 1 101 ? -9.913 -9.751 2.963 1.00 88.12 101 CYS A CA 1
ATOM 826 C C . CYS A 1 101 ? -9.180 -9.972 1.640 1.00 88.12 101 CYS A C 1
ATOM 828 O O . CYS A 1 101 ? -9.443 -10.947 0.937 1.00 88.12 101 CYS A O 1
ATOM 830 N N . ASP A 1 102 ? -8.221 -9.105 1.325 1.00 83.62 102 ASP A N 1
ATOM 831 C CA . ASP A 1 102 ? -7.279 -9.318 0.228 1.00 83.62 102 ASP A CA 1
ATOM 832 C C . ASP A 1 102 ? -5.892 -9.617 0.796 1.00 83.62 102 ASP A C 1
ATOM 834 O O . ASP A 1 102 ? -5.165 -8.743 1.281 1.00 83.62 102 ASP A O 1
ATOM 838 N N . THR A 1 103 ? -5.527 -10.894 0.722 1.00 78.69 103 THR A N 1
ATOM 839 C CA . THR A 1 103 ? -4.196 -11.402 1.081 1.00 78.69 103 THR A CA 1
ATOM 840 C C . THR A 1 103 ? -3.286 -11.547 -0.138 1.00 78.69 103 THR A C 1
ATOM 842 O O . THR A 1 103 ? -2.128 -11.958 -0.026 1.00 78.69 103 THR A O 1
ATOM 845 N N . THR A 1 104 ? -3.781 -11.179 -1.316 1.00 70.94 104 THR A N 1
ATOM 846 C CA . THR A 1 104 ? -3.047 -11.213 -2.572 1.00 70.94 104 THR A CA 1
ATOM 847 C C . THR A 1 104 ? -2.458 -9.836 -2.889 1.00 70.94 104 THR A C 1
ATOM 849 O O . THR A 1 104 ? -3.014 -8.794 -2.570 1.00 70.94 104 THR A O 1
ATOM 852 N N . LYS A 1 105 ? -1.266 -9.801 -3.500 1.00 66.94 105 LYS A N 1
ATOM 853 C CA . LYS A 1 105 ? -0.503 -8.566 -3.798 1.00 66.94 105 LYS A CA 1
ATOM 854 C C . LYS A 1 105 ? -1.123 -7.717 -4.929 1.00 66.94 105 LYS A C 1
ATOM 856 O O . LYS A 1 105 ? -0.383 -7.220 -5.780 1.00 66.94 105 LYS A O 1
ATOM 861 N N . TYR A 1 106 ? -2.447 -7.585 -5.011 1.00 64.62 106 TYR A N 1
ATOM 862 C CA . TYR A 1 106 ? -3.107 -6.936 -6.151 1.00 64.62 106 TYR A CA 1
ATOM 863 C C . TYR A 1 106 ? -2.928 -5.423 -6.174 1.00 64.62 106 TYR A C 1
ATOM 865 O O . TYR A 1 106 ? -2.839 -4.835 -7.254 1.00 64.62 106 TYR A O 1
ATOM 873 N N . SER A 1 107 ? -2.842 -4.793 -5.005 1.00 74.00 107 SER A N 1
ATOM 874 C CA . SER A 1 107 ? -2.759 -3.342 -4.922 1.00 74.00 107 SER A CA 1
ATOM 875 C C . SER A 1 107 ? -1.307 -2.883 -4.842 1.00 74.00 107 SER A C 1
ATOM 877 O O . SER A 1 107 ? -0.653 -2.987 -3.801 1.00 74.00 107 SER A O 1
ATOM 879 N N . THR A 1 108 ? -0.793 -2.385 -5.968 1.00 81.19 108 THR A N 1
ATOM 880 C CA . THR A 1 108 ? 0.516 -1.730 -6.041 1.00 81.19 108 THR A CA 1
ATOM 881 C C . THR A 1 108 ? 0.373 -0.216 -5.990 1.00 81.19 108 THR A C 1
ATOM 883 O O . THR A 1 108 ? -0.461 0.357 -6.700 1.00 81.19 108 THR A O 1
ATOM 886 N N . GLY A 1 109 ? 1.216 0.436 -5.197 1.00 82.31 109 GLY A N 1
ATOM 887 C CA . GLY A 1 109 ? 1.203 1.882 -5.022 1.00 82.31 109 GLY A CA 1
ATOM 888 C C . GLY A 1 109 ? 2.582 2.515 -5.063 1.00 82.31 109 GLY A C 1
ATOM 889 O O . GLY A 1 109 ? 3.613 1.846 -4.952 1.00 82.31 109 GLY A O 1
ATOM 890 N N . ASN A 1 110 ? 2.580 3.835 -5.221 1.00 82.25 110 ASN A N 1
ATOM 891 C CA . ASN A 1 110 ? 3.778 4.662 -5.246 1.00 82.25 110 ASN A CA 1
ATOM 892 C C . ASN A 1 110 ? 3.646 5.817 -4.253 1.00 82.25 110 ASN A C 1
ATOM 894 O O . ASN A 1 110 ? 2.575 6.409 -4.099 1.00 82.25 110 ASN A O 1
ATOM 898 N N . VAL A 1 111 ? 4.762 6.156 -3.608 1.00 83.06 111 VAL A N 1
ATOM 899 C CA . VAL A 1 111 ? 4.870 7.355 -2.771 1.00 83.06 111 VAL A CA 1
ATOM 900 C C . VAL A 1 111 ? 4.891 8.589 -3.669 1.00 83.06 111 VAL A C 1
ATOM 902 O O . VAL A 1 111 ? 5.572 8.605 -4.699 1.00 83.06 111 VAL A O 1
ATOM 905 N N . SER A 1 112 ? 4.166 9.636 -3.279 1.00 82.25 112 SER A N 1
ATOM 906 C CA . SER A 1 112 ? 4.148 10.892 -4.019 1.00 82.25 112 SER A CA 1
ATOM 907 C C . SER A 1 112 ? 5.541 11.519 -4.064 1.00 82.25 112 SER A C 1
ATOM 909 O O . SER A 1 112 ? 6.293 11.585 -3.087 1.00 82.25 112 SER A O 1
ATOM 911 N N . SER A 1 113 ? 5.901 12.006 -5.249 1.00 79.19 113 SER A N 1
ATOM 912 C CA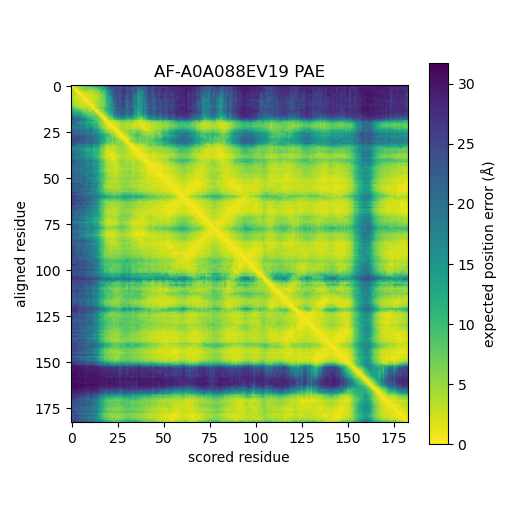 . SER A 1 113 ? 7.176 12.675 -5.469 1.00 79.19 113 SER A CA 1
ATOM 913 C C . SER A 1 113 ? 7.252 14.050 -4.806 1.00 79.19 113 SER A C 1
ATOM 915 O O . SER A 1 113 ? 8.367 14.501 -4.524 1.00 79.19 113 SER A O 1
ATOM 917 N N . GLU A 1 114 ? 6.098 14.688 -4.595 1.00 84.56 114 GLU A N 1
ATOM 918 C CA . GLU A 1 114 ? 5.932 16.033 -4.027 1.00 84.56 114 GLU A CA 1
ATOM 919 C C . GLU A 1 114 ? 5.615 15.997 -2.530 1.00 84.56 114 GLU A C 1
ATOM 921 O O . GLU A 1 114 ? 6.077 16.855 -1.786 1.00 84.56 114 GLU A O 1
ATOM 926 N N . LYS A 1 115 ? 4.847 14.992 -2.093 1.00 87.62 115 LYS A N 1
ATOM 927 C CA . LYS A 1 115 ? 4.359 14.839 -0.717 1.00 87.62 115 LYS A CA 1
ATOM 928 C C . LYS A 1 115 ? 4.808 13.478 -0.170 1.00 87.62 115 LYS A C 1
ATOM 930 O O . LYS A 1 115 ? 4.107 12.491 -0.378 1.00 87.62 115 LYS A O 1
ATOM 935 N N . PRO A 1 116 ? 6.007 13.373 0.435 1.00 86.88 116 PRO A N 1
ATOM 936 C CA . PRO A 1 116 ? 6.607 12.086 0.811 1.00 86.88 116 PRO A CA 1
ATOM 937 C C . PRO A 1 116 ? 5.831 11.336 1.907 1.00 86.88 116 PRO A C 1
ATOM 939 O O . PRO A 1 116 ? 6.044 10.147 2.110 1.00 86.88 116 PRO A O 1
ATOM 942 N N . ASP A 1 117 ? 4.934 12.033 2.593 1.00 91.00 117 ASP A N 1
ATOM 943 C CA . ASP A 1 117 ? 3.957 11.544 3.561 1.00 91.00 117 ASP A CA 1
ATOM 944 C C . ASP A 1 117 ? 2.719 10.909 2.911 1.00 91.00 117 ASP A C 1
ATOM 946 O O . ASP A 1 117 ? 1.925 10.292 3.612 1.00 91.00 117 ASP A O 1
ATOM 950 N N . LYS A 1 118 ? 2.556 10.988 1.583 1.00 93.50 118 LYS A N 1
ATOM 951 C CA . LYS A 1 118 ? 1.399 10.433 0.863 1.00 93.50 118 LYS A CA 1
ATOM 952 C C . LYS A 1 118 ? 1.796 9.336 -0.113 1.00 93.50 118 LYS A C 1
ATOM 954 O O . LYS A 1 118 ? 2.784 9.460 -0.835 1.00 93.50 118 LYS A O 1
ATOM 959 N N . ALA A 1 119 ? 0.975 8.297 -0.207 1.00 90.62 119 ALA A N 1
ATOM 960 C CA . ALA A 1 119 ? 1.079 7.273 -1.241 1.00 90.62 119 ALA A CA 1
ATOM 961 C C . ALA A 1 119 ? -0.296 6.980 -1.851 1.00 90.62 119 ALA A C 1
ATOM 963 O O . ALA A 1 119 ? -1.323 7.110 -1.188 1.00 90.62 119 ALA A O 1
ATOM 964 N N . SER A 1 120 ? -0.309 6.599 -3.126 1.00 90.12 120 SER A N 1
ATOM 965 C CA . SER A 1 120 ? -1.531 6.252 -3.853 1.00 90.12 120 SER A CA 1
ATOM 966 C C . SER A 1 120 ? -1.389 4.881 -4.498 1.00 90.12 120 SER A C 1
ATOM 968 O O . SER A 1 120 ? -0.318 4.517 -4.993 1.00 90.12 120 SER A O 1
ATOM 970 N N . PHE A 1 121 ? -2.480 4.130 -4.478 1.00 87.00 121 PHE A N 1
ATOM 971 C CA . PHE A 1 121 ? -2.606 2.765 -4.952 1.00 87.00 121 PHE A CA 1
ATOM 972 C C . PHE A 1 121 ? -3.706 2.725 -6.007 1.00 87.00 121 PHE A C 1
ATOM 974 O O . PHE A 1 121 ? -4.851 3.108 -5.760 1.00 87.00 121 PHE A O 1
ATOM 981 N N . GLY A 1 122 ? -3.340 2.273 -7.206 1.00 69.94 122 GLY A N 1
ATOM 982 C CA . GLY A 1 122 ? -4.174 2.460 -8.393 1.00 69.94 122 GLY A CA 1
ATOM 983 C C . GLY A 1 122 ? -5.416 1.570 -8.463 1.00 69.94 122 GLY A C 1
ATOM 984 O O . GLY A 1 122 ? -6.356 1.918 -9.172 1.00 69.94 122 GLY A O 1
ATOM 985 N N . ARG A 1 123 ? -5.430 0.420 -7.778 1.00 76.62 123 ARG A N 1
ATOM 986 C CA . ARG A 1 123 ? -6.577 -0.500 -7.755 1.00 76.62 123 ARG A CA 1
ATOM 987 C C . ARG A 1 123 ? -6.696 -1.163 -6.395 1.00 76.62 123 ARG A C 1
ATOM 989 O O . ARG A 1 123 ? -5.963 -2.095 -6.085 1.00 76.62 123 ARG A O 1
ATOM 996 N N . PHE A 1 124 ? -7.646 -0.684 -5.613 1.00 85.44 124 PHE A N 1
ATOM 997 C CA . PHE A 1 124 ? -8.140 -1.363 -4.430 1.00 85.44 124 PHE A CA 1
ATOM 998 C C . PHE A 1 124 ? -9.422 -2.109 -4.794 1.00 85.44 124 PHE A C 1
ATOM 1000 O O . PHE A 1 124 ? -10.282 -1.514 -5.434 1.00 85.44 124 PHE A O 1
ATOM 1007 N N . TYR A 1 125 ? -9.562 -3.382 -4.438 1.00 85.31 125 TYR A N 1
ATOM 1008 C CA . TYR A 1 125 ? -10.734 -4.178 -4.806 1.00 85.31 125 TYR A CA 1
ATOM 1009 C C . TYR A 1 125 ? -11.637 -4.387 -3.593 1.00 85.31 125 TYR A C 1
ATOM 1011 O O . TYR A 1 125 ? -11.177 -4.829 -2.556 1.00 85.31 125 TYR A O 1
ATOM 1019 N N . ASP A 1 126 ? -12.918 -4.064 -3.709 1.00 85.94 126 ASP A N 1
ATOM 1020 C CA . ASP A 1 126 ? -13.941 -4.396 -2.725 1.00 85.94 126 ASP A CA 1
ATOM 1021 C C . ASP A 1 126 ? -14.569 -5.734 -3.115 1.00 85.94 126 ASP A C 1
ATOM 1023 O O . ASP A 1 126 ? -15.423 -5.793 -3.999 1.00 85.94 126 ASP A O 1
ATOM 1027 N N . ILE A 1 127 ? -14.119 -6.803 -2.455 1.00 84.06 127 ILE A N 1
ATOM 1028 C CA . ILE A 1 127 ? -14.531 -8.183 -2.743 1.00 84.06 127 ILE A CA 1
ATOM 1029 C C . ILE A 1 127 ? -16.041 -8.368 -2.568 1.00 84.06 127 ILE A C 1
ATOM 1031 O O . ILE A 1 127 ? -16.679 -9.017 -3.392 1.00 84.06 127 ILE A O 1
ATOM 1035 N N . THR A 1 128 ? -16.628 -7.783 -1.521 1.00 87.44 128 THR A N 1
ATOM 1036 C CA . THR A 1 128 ? -18.052 -7.951 -1.202 1.00 87.44 128 THR A CA 1
ATOM 1037 C C . THR A 1 128 ? -18.954 -7.311 -2.254 1.00 87.44 128 THR A C 1
ATOM 1039 O O . THR A 1 128 ? -20.039 -7.820 -2.525 1.00 87.44 128 THR A O 1
ATOM 1042 N N . LYS A 1 129 ? -18.531 -6.178 -2.827 1.00 86.75 129 LYS A N 1
ATOM 1043 C CA . LYS A 1 129 ? -19.309 -5.432 -3.830 1.00 86.75 129 LYS A CA 1
ATOM 1044 C C . LYS A 1 129 ? -18.829 -5.612 -5.268 1.00 86.75 129 LYS A C 1
ATOM 1046 O O . LYS A 1 129 ? -19.396 -4.968 -6.145 1.00 86.75 129 LYS A O 1
ATOM 1051 N N . ASP A 1 130 ? -17.810 -6.440 -5.495 1.00 85.06 130 ASP A N 1
ATOM 1052 C CA . ASP A 1 130 ? -17.195 -6.687 -6.806 1.00 85.06 130 ASP A CA 1
ATOM 1053 C C . ASP A 1 130 ? -16.887 -5.385 -7.569 1.00 85.06 130 ASP A C 1
ATOM 1055 O O . ASP A 1 130 ? -17.382 -5.121 -8.668 1.00 85.06 130 ASP A O 1
ATOM 1059 N N . LYS A 1 131 ? -16.114 -4.487 -6.941 1.00 85.44 131 LYS A N 1
ATOM 1060 C CA . LYS A 1 131 ? -15.762 -3.200 -7.561 1.00 85.44 131 LYS A CA 1
ATOM 1061 C C . LYS A 1 131 ? -14.403 -2.667 -7.142 1.00 85.44 131 LYS A C 1
ATOM 1063 O O . LYS A 1 131 ? -13.897 -2.986 -6.073 1.00 85.44 131 LYS A O 1
ATOM 1068 N N . TYR A 1 132 ? -13.828 -1.795 -7.968 1.00 85.81 132 TYR A N 1
ATOM 1069 C CA . TYR A 1 132 ? -12.542 -1.158 -7.689 1.00 85.81 132 TYR A CA 1
ATOM 1070 C C . TYR A 1 132 ? -12.689 0.271 -7.152 1.00 85.81 132 TYR A C 1
ATOM 1072 O O . TYR A 1 132 ? -13.571 1.022 -7.563 1.00 85.81 132 TYR A O 1
ATOM 1080 N N . GLY A 1 133 ? -11.773 0.653 -6.268 1.00 88.06 133 GLY A N 1
ATOM 1081 C CA . GLY A 1 133 ? -11.547 2.008 -5.785 1.00 88.06 133 GLY A CA 1
ATOM 1082 C C . GLY A 1 133 ? -10.090 2.441 -5.964 1.00 88.06 133 GLY A C 1
ATOM 1083 O O . GLY A 1 133 ? -9.208 1.630 -6.261 1.00 88.06 133 GLY A O 1
ATOM 1084 N N . ILE A 1 134 ? -9.836 3.729 -5.758 1.00 89.62 134 ILE A N 1
ATOM 1085 C CA . ILE A 1 134 ? -8.493 4.294 -5.619 1.00 89.62 134 ILE A CA 1
ATOM 1086 C C . ILE A 1 134 ? -8.213 4.438 -4.132 1.00 89.62 134 ILE A C 1
ATOM 1088 O O . ILE A 1 134 ? -8.954 5.112 -3.416 1.00 89.62 134 ILE A O 1
ATOM 1092 N N . LEU A 1 135 ? -7.134 3.815 -3.674 1.00 91.31 135 LEU A N 1
ATOM 1093 C CA . LEU A 1 135 ? -6.691 3.940 -2.296 1.00 91.31 135 LEU A CA 1
ATOM 1094 C C . LEU A 1 135 ? -5.607 5.012 -2.211 1.00 91.31 135 LEU A C 1
ATOM 1096 O O . LEU A 1 135 ? -4.559 4.912 -2.842 1.00 91.31 135 LEU A O 1
ATOM 1100 N N . ASN A 1 136 ? -5.834 6.003 -1.365 1.00 93.94 136 ASN A N 1
ATOM 1101 C CA . ASN A 1 136 ? -4.846 6.986 -0.962 1.00 93.94 136 ASN A CA 1
ATOM 1102 C C . ASN A 1 136 ? -4.539 6.799 0.524 1.00 93.94 136 ASN A C 1
ATOM 1104 O O . ASN A 1 136 ? -5.449 6.639 1.337 1.00 93.94 136 ASN A O 1
ATOM 1108 N N . ILE A 1 137 ? -3.261 6.840 0.884 1.00 94.56 137 ILE A N 1
ATOM 1109 C CA . ILE A 1 137 ? -2.821 6.810 2.278 1.00 94.56 137 ILE A CA 1
ATOM 1110 C C . ILE A 1 137 ? -1.937 8.010 2.595 1.00 94.56 137 ILE A C 1
ATOM 1112 O O . ILE A 1 137 ? -1.207 8.510 1.735 1.00 94.56 137 ILE A O 1
ATOM 1116 N N . GLU A 1 138 ? -1.993 8.455 3.843 1.00 96.06 138 GLU A N 1
ATOM 1117 C CA . GLU A 1 138 ? -1.235 9.599 4.345 1.00 96.06 138 GLU A CA 1
ATOM 1118 C C . GLU A 1 138 ? -0.699 9.297 5.745 1.00 96.06 138 GLU A C 1
ATOM 1120 O O . GLU A 1 138 ? -1.453 8.910 6.636 1.00 96.06 138 GLU A O 1
ATOM 1125 N N . LEU A 1 139 ? 0.606 9.466 5.942 1.00 95.25 139 LEU A N 1
ATOM 1126 C CA . LEU A 1 139 ? 1.226 9.435 7.260 1.00 95.25 139 LEU A CA 1
ATOM 1127 C C . LEU A 1 139 ? 0.947 10.756 7.968 1.00 95.25 139 LEU A C 1
ATOM 1129 O O . LEU A 1 139 ? 1.341 11.825 7.511 1.00 95.25 139 LEU A O 1
ATOM 1133 N N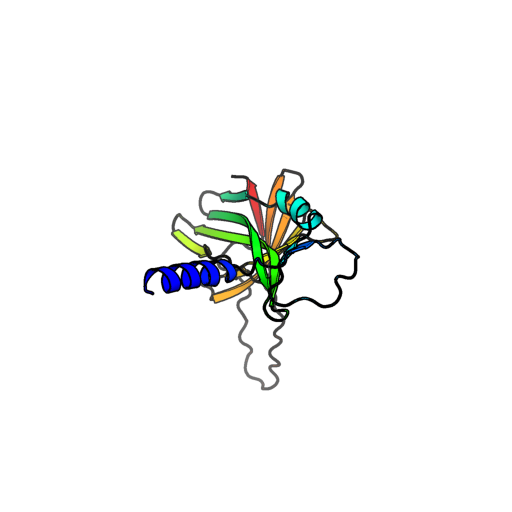 . LEU A 1 140 ? 0.271 10.666 9.102 1.00 94.81 140 LEU A N 1
ATOM 1134 C CA . LEU A 1 140 ? -0.063 11.802 9.942 1.00 94.81 140 LEU A CA 1
ATOM 1135 C C . LEU A 1 140 ? 1.100 12.122 10.890 1.00 94.81 140 LEU A C 1
ATOM 1137 O O . LEU A 1 140 ? 1.873 11.248 11.281 1.00 94.81 140 LEU A O 1
ATOM 1141 N N . ASN A 1 141 ? 1.184 13.377 11.334 1.00 90.69 141 ASN A N 1
ATOM 1142 C CA . ASN A 1 141 ? 2.260 13.853 12.217 1.00 90.69 141 ASN A CA 1
ATOM 1143 C C . ASN A 1 141 ? 2.356 13.099 13.557 1.00 90.69 141 ASN A C 1
AT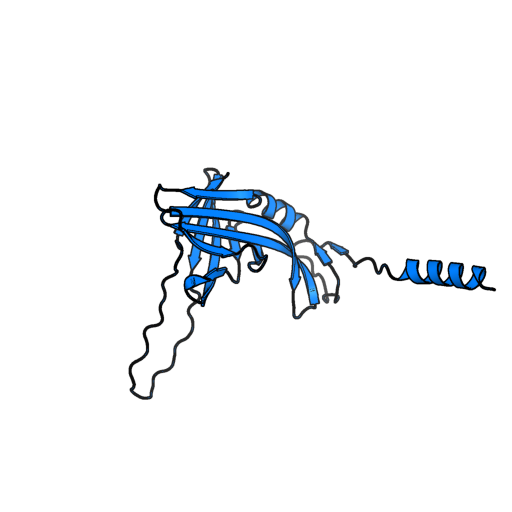OM 1145 O O . ASN A 1 141 ? 3.408 13.093 14.187 1.00 90.69 141 ASN A O 1
ATOM 1149 N N . ASN A 1 142 ? 1.270 12.464 14.001 1.00 89.88 142 ASN A N 1
ATOM 1150 C CA . ASN A 1 142 ? 1.231 11.641 15.212 1.00 89.88 142 ASN A CA 1
ATOM 1151 C C . ASN A 1 142 ? 1.711 10.193 14.985 1.00 89.88 142 ASN A C 1
ATOM 1153 O O . ASN A 1 142 ? 1.591 9.367 15.884 1.00 89.88 142 ASN A O 1
ATOM 1157 N N . GLY A 1 143 ? 2.221 9.877 13.792 1.00 90.75 143 GLY A N 1
ATOM 1158 C CA . GLY A 1 143 ? 2.686 8.544 13.427 1.00 90.75 143 GLY A CA 1
ATOM 1159 C C . GLY A 1 143 ? 1.578 7.581 13.008 1.00 90.75 143 GLY A C 1
ATOM 1160 O O . GLY A 1 143 ? 1.895 6.430 12.733 1.00 90.75 143 GLY A O 1
ATOM 1161 N N . ASN A 1 144 ? 0.317 8.026 12.937 1.00 95.75 144 ASN A N 1
ATOM 1162 C CA . ASN A 1 144 ? -0.800 7.232 12.422 1.00 95.75 144 ASN A CA 1
ATOM 1163 C C . ASN A 1 144 ? -0.849 7.265 10.893 1.00 95.75 144 ASN A C 1
ATOM 1165 O O . ASN A 1 144 ? -0.289 8.155 10.253 1.00 95.75 144 ASN A O 1
ATOM 1169 N N . LEU A 1 145 ? -1.589 6.328 10.309 1.00 96.69 145 LEU A N 1
ATOM 1170 C CA . LEU A 1 145 ? -1.862 6.298 8.880 1.00 96.69 145 LEU A CA 1
ATOM 1171 C C . LEU A 1 145 ? -3.335 6.615 8.628 1.00 96.69 145 LEU A C 1
ATOM 1173 O O . LEU A 1 145 ? -4.215 5.917 9.124 1.00 96.69 145 LEU A O 1
ATOM 1177 N N . ARG A 1 146 ? -3.619 7.637 7.827 1.00 96.69 146 ARG A N 1
ATOM 1178 C CA . ARG A 1 146 ? -4.958 7.858 7.291 1.00 96.69 146 ARG A CA 1
ATOM 1179 C C . ARG A 1 146 ? -5.150 7.009 6.045 1.00 96.69 146 ARG A C 1
ATOM 1181 O O . ARG A 1 146 ? -4.363 7.090 5.106 1.00 96.69 146 ARG A O 1
ATOM 1188 N N . TRP A 1 147 ? -6.212 6.224 6.048 1.00 93.75 147 TRP A N 1
ATOM 1189 C CA . TRP A 1 147 ? -6.729 5.463 4.923 1.00 93.75 147 TRP A CA 1
ATOM 1190 C C . TRP A 1 147 ? -7.834 6.253 4.241 1.00 93.75 147 TRP A C 1
ATOM 1192 O O . TRP A 1 147 ? -8.761 6.683 4.925 1.00 93.75 147 TRP A O 1
ATOM 1202 N N . LYS A 1 148 ? -7.780 6.401 2.915 1.00 95.06 148 LYS A N 1
ATOM 1203 C CA . LYS A 1 148 ? -8.859 7.007 2.137 1.00 95.06 148 LYS A CA 1
ATOM 1204 C C . LYS A 1 148 ? -9.142 6.214 0.863 1.00 95.06 148 LYS A C 1
ATOM 1206 O O . LYS A 1 148 ? -8.295 6.148 -0.024 1.00 95.06 148 LYS A O 1
ATOM 1211 N N . LEU A 1 149 ? -10.340 5.651 0.760 1.00 91.88 149 LEU A N 1
ATOM 1212 C CA . LEU A 1 149 ? -10.814 4.912 -0.405 1.00 91.88 149 LEU A CA 1
ATOM 1213 C C . LEU A 1 149 ? -11.816 5.757 -1.186 1.00 91.88 149 LEU A C 1
ATOM 1215 O O . LEU A 1 149 ? -12.865 6.147 -0.675 1.00 91.88 149 LEU A O 1
ATOM 1219 N N . GLU A 1 150 ? -11.485 6.031 -2.439 1.00 90.69 150 GLU A N 1
ATOM 1220 C CA . GLU A 1 150 ? -12.286 6.856 -3.332 1.00 90.69 150 GLU A CA 1
ATOM 1221 C C . GLU A 1 150 ? -12.837 6.002 -4.469 1.00 90.69 150 GLU A C 1
ATOM 1223 O O . GLU A 1 150 ? -12.154 5.136 -5.017 1.00 90.69 150 GLU A O 1
ATOM 1228 N N . ASN A 1 151 ? -14.091 6.244 -4.837 1.00 86.56 151 ASN A N 1
ATOM 1229 C CA . ASN A 1 151 ? -14.655 5.640 -6.031 1.00 86.56 151 ASN A CA 1
ATOM 1230 C C . ASN A 1 151 ? -14.184 6.458 -7.249 1.00 86.56 151 ASN A C 1
ATOM 1232 O O . ASN A 1 151 ? -14.479 7.653 -7.297 1.00 86.56 151 ASN A O 1
ATOM 1236 N N . PRO A 1 152 ? -13.465 5.865 -8.217 1.00 74.19 152 PRO A N 1
ATOM 1237 C CA . PRO A 1 152 ? -12.886 6.584 -9.352 1.00 74.19 152 PRO A CA 1
ATOM 1238 C C . PRO A 1 152 ? -13.898 7.139 -10.370 1.00 74.19 152 PRO A C 1
ATOM 1240 O O . PRO A 1 152 ? -13.461 7.557 -11.438 1.00 74.19 152 PRO A O 1
ATOM 1243 N N . GLU A 1 153 ? -15.214 7.107 -10.110 1.00 66.00 153 GLU A N 1
ATOM 1244 C CA . GLU A 1 153 ? -16.254 7.289 -11.132 1.00 66.00 153 GLU A CA 1
ATOM 1245 C C . GLU A 1 153 ? -15.961 8.382 -12.170 1.00 66.00 153 GLU A C 1
ATOM 1247 O O . GLU A 1 153 ? -16.094 9.580 -11.930 1.00 66.00 153 GLU A O 1
ATOM 1252 N N . THR A 1 154 ? -15.683 7.921 -13.386 1.00 46.94 154 THR A N 1
ATOM 1253 C CA . THR A 1 154 ? -16.084 8.576 -14.630 1.00 46.94 154 THR A CA 1
ATOM 1254 C C . THR A 1 154 ? -16.667 7.504 -15.544 1.00 46.94 154 THR A C 1
ATOM 1256 O O . THR A 1 154 ? -15.988 6.962 -16.407 1.00 46.94 154 THR A O 1
ATOM 1259 N N . ILE A 1 155 ? -17.946 7.174 -15.351 1.00 47.19 155 ILE A N 1
ATOM 1260 C CA . ILE A 1 155 ? -18.782 6.672 -16.448 1.00 47.19 155 ILE A CA 1
ATOM 1261 C C . ILE A 1 155 ? -20.069 7.492 -16.434 1.00 47.19 155 ILE A C 1
ATOM 1263 O O . ILE A 1 155 ? -21.001 7.218 -15.683 1.00 47.19 155 ILE A O 1
ATOM 1267 N N . VAL A 1 156 ? -20.096 8.528 -17.272 1.00 42.41 156 VAL A N 1
ATOM 1268 C CA . VAL A 1 156 ? -21.348 9.102 -17.760 1.00 42.41 156 VAL A CA 1
ATOM 1269 C C . VAL A 1 156 ? -21.915 8.066 -18.723 1.00 42.41 156 VAL A C 1
ATOM 1271 O O . VAL A 1 156 ? -21.384 7.877 -19.816 1.00 42.41 156 VAL A O 1
ATOM 1274 N N . ILE A 1 157 ? -22.955 7.345 -18.313 1.00 46.09 157 ILE A N 1
ATOM 1275 C CA . ILE A 1 157 ? -23.795 6.653 -19.287 1.00 46.09 157 ILE A CA 1
ATOM 1276 C C . ILE A 1 157 ? -24.624 7.766 -19.921 1.00 46.09 157 ILE A C 1
ATOM 1278 O O . ILE A 1 157 ? -25.484 8.338 -19.252 1.00 46.09 157 ILE A O 1
ATOM 1282 N N . ASN A 1 158 ? -24.323 8.122 -21.171 1.00 42.81 158 ASN A N 1
ATOM 1283 C CA . ASN A 1 158 ? -25.207 8.958 -21.980 1.00 42.81 158 ASN A CA 1
ATOM 1284 C C . ASN A 1 158 ? -26.544 8.218 -22.113 1.00 42.81 158 ASN A C 1
ATOM 1286 O O . ASN A 1 158 ? -26.697 7.348 -22.967 1.00 42.81 158 ASN A O 1
ATOM 1290 N N . GLY A 1 159 ? -27.480 8.506 -21.214 1.00 44.28 159 GLY A N 1
ATOM 1291 C CA . GLY A 1 159 ? -28.869 8.097 -21.333 1.00 44.28 159 GLY A CA 1
ATOM 1292 C C . GLY A 1 159 ? -29.607 9.140 -22.153 1.00 44.28 159 GLY A C 1
ATOM 1293 O O . GLY A 1 159 ? -30.224 10.024 -21.574 1.00 44.28 159 GLY A O 1
ATOM 1294 N N . ASP A 1 160 ? -29.520 9.034 -23.478 1.00 49.34 160 ASP A N 1
ATOM 1295 C CA . ASP A 1 160 ? -30.273 9.874 -24.423 1.00 49.34 160 ASP A CA 1
ATOM 1296 C C . ASP A 1 160 ? -31.369 9.073 -25.155 1.00 49.34 160 ASP A C 1
ATOM 1298 O O . ASP A 1 160 ? -31.788 9.413 -26.257 1.00 49.34 160 ASP A O 1
ATOM 1302 N N . ASP A 1 161 ? -31.867 7.990 -24.547 1.00 49.41 161 ASP A N 1
ATOM 1303 C CA . ASP A 1 161 ? -33.001 7.206 -25.062 1.00 49.41 161 ASP A CA 1
ATOM 1304 C C . ASP A 1 161 ? -34.186 7.090 -24.080 1.00 49.41 161 ASP A C 1
ATOM 1306 O O . ASP A 1 161 ? -35.108 6.298 -24.283 1.00 49.41 161 ASP A O 1
ATOM 1310 N N . GLY A 1 162 ? -34.232 7.931 -23.039 1.00 48.91 162 GLY A N 1
ATOM 1311 C CA . GLY A 1 162 ? -35.451 8.135 -22.246 1.00 48.91 162 GLY A CA 1
ATOM 1312 C C . GLY A 1 162 ? -35.869 6.954 -21.360 1.00 48.91 162 GLY A C 1
ATOM 1313 O O . GLY A 1 162 ? -37.031 6.867 -20.961 1.00 48.91 162 GLY A O 1
ATOM 1314 N N . ARG A 1 163 ? -34.948 6.047 -21.013 1.00 48.28 163 ARG A N 1
ATOM 1315 C CA . ARG A 1 163 ? -35.190 4.959 -20.050 1.00 48.28 163 ARG A CA 1
ATOM 1316 C C . ARG A 1 163 ? -34.292 5.144 -18.827 1.00 48.28 163 ARG A C 1
ATOM 1318 O O . ARG A 1 163 ? -33.077 5.214 -18.951 1.00 48.28 163 ARG A O 1
ATOM 1325 N N . GLY A 1 164 ? -34.916 5.273 -17.653 1.00 47.06 164 GLY A N 1
ATOM 1326 C CA . GLY A 1 164 ? -34.297 5.679 -16.387 1.00 47.06 164 GLY A CA 1
ATOM 1327 C C . GLY A 1 164 ? -32.911 5.085 -16.116 1.00 47.06 164 GLY A C 1
ATOM 1328 O O . GLY A 1 164 ? -32.735 3.866 -16.083 1.00 47.06 164 GLY A O 1
ATOM 1329 N N . GLY A 1 165 ? -31.932 5.964 -15.892 1.00 52.31 165 GLY A N 1
ATOM 1330 C CA . GLY A 1 165 ? -30.575 5.570 -15.535 1.00 52.31 165 GLY A CA 1
ATOM 1331 C C . GLY A 1 165 ? -30.555 4.804 -14.212 1.00 52.31 165 GLY A C 1
ATOM 1332 O O . GLY A 1 165 ? -31.088 5.271 -13.204 1.00 52.31 165 GLY A O 1
ATOM 1333 N N . LYS A 1 166 ? -29.928 3.623 -14.198 1.00 5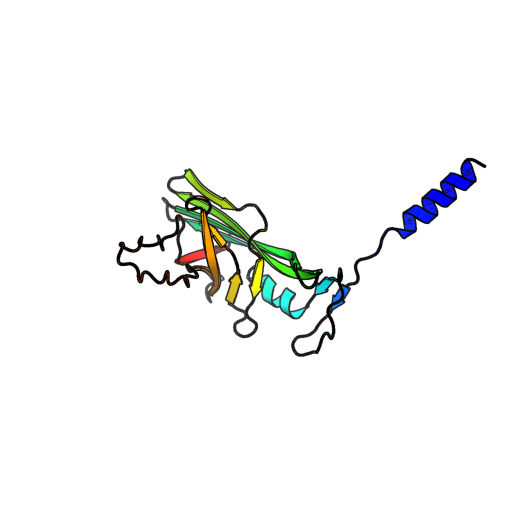4.75 166 LYS A N 1
ATOM 1334 C CA . LYS A 1 166 ? -29.607 2.922 -12.949 1.00 54.75 166 LYS A CA 1
ATOM 1335 C C . LYS A 1 166 ? -28.660 3.805 -12.133 1.00 54.75 166 LYS A C 1
ATOM 1337 O O . LYS A 1 166 ? -27.561 4.101 -12.597 1.00 54.75 166 LYS A O 1
ATOM 1342 N N . MET A 1 167 ? -29.061 4.201 -10.923 1.00 57.50 167 MET A N 1
ATOM 1343 C CA . MET A 1 167 ? -28.121 4.775 -9.956 1.00 57.50 167 MET A CA 1
ATOM 1344 C C . MET A 1 167 ? -27.008 3.752 -9.703 1.00 57.50 167 MET A C 1
ATOM 1346 O O . MET A 1 167 ? -27.283 2.629 -9.279 1.00 57.50 167 MET A O 1
ATOM 1350 N N . LEU A 1 168 ? -25.764 4.126 -9.998 1.00 67.75 168 LEU A N 1
ATOM 1351 C CA . LEU A 1 168 ? -24.595 3.308 -9.689 1.00 67.75 168 LEU A CA 1
ATOM 1352 C C . LEU A 1 168 ? -24.318 3.379 -8.179 1.00 67.75 168 LEU A C 1
ATOM 1354 O O . LEU A 1 168 ? -24.328 4.462 -7.588 1.00 67.75 168 LEU A O 1
ATOM 1358 N N . ASP A 1 169 ? -24.095 2.226 -7.540 1.00 76.88 169 ASP A N 1
ATOM 1359 C CA . ASP A 1 169 ? -23.758 2.171 -6.116 1.00 76.88 169 ASP A CA 1
ATOM 1360 C C . ASP A 1 169 ? -22.338 2.706 -5.877 1.00 76.88 169 ASP A C 1
ATOM 1362 O O . ASP A 1 169 ? -21.322 2.031 -6.086 1.00 76.88 169 ASP A O 1
ATOM 1366 N N . ARG A 1 170 ? -22.275 3.935 -5.364 1.00 81.62 170 ARG A N 1
ATOM 1367 C CA . ARG A 1 170 ? -21.018 4.604 -5.026 1.00 81.62 170 ARG A CA 1
ATOM 1368 C C . ARG A 1 170 ? -20.359 4.083 -3.753 1.00 81.62 170 ARG A C 1
ATOM 1370 O O . ARG A 1 170 ? -19.160 4.283 -3.585 1.00 81.62 170 ARG A O 1
ATOM 1377 N N . SER A 1 171 ? -21.085 3.381 -2.889 1.00 88.75 171 SER A N 1
ATOM 1378 C CA . SER A 1 171 ? -20.636 3.024 -1.537 1.00 88.75 171 SER A CA 1
ATOM 1379 C C . SER A 1 171 ? -19.801 1.744 -1.489 1.00 88.75 171 SER A C 1
ATOM 1381 O O . SER A 1 171 ? -20.076 0.802 -2.227 1.00 88.75 171 SER A O 1
ATOM 1383 N N . PHE A 1 172 ? -18.803 1.681 -0.613 1.00 89.94 172 PHE A N 1
ATOM 1384 C CA . PHE A 1 172 ? -17.989 0.481 -0.379 1.00 89.94 172 PHE A CA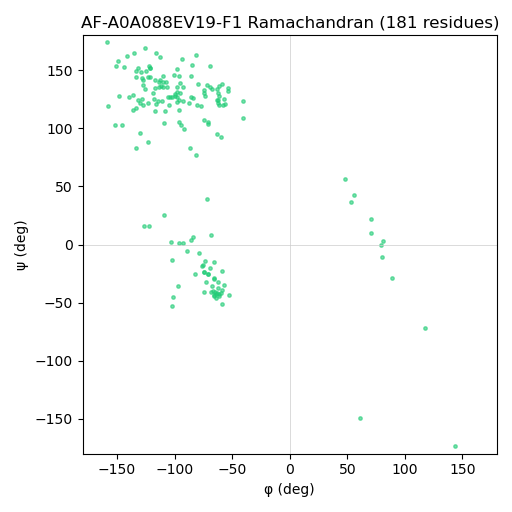 1
ATOM 1385 C C . PHE A 1 172 ? -18.548 -0.356 0.784 1.00 89.94 172 PHE A C 1
ATOM 1387 O O . PHE A 1 172 ? -19.336 0.145 1.587 1.00 89.94 172 PHE A O 1
ATOM 1394 N N . SER A 1 173 ? -18.190 -1.638 0.850 1.00 89.88 173 SER A N 1
ATOM 1395 C CA . SER A 1 173 ? -18.498 -2.536 1.976 1.00 89.88 173 SER A CA 1
ATOM 1396 C C . SER A 1 173 ? -17.604 -2.296 3.195 1.00 89.88 173 SER A C 1
ATOM 1398 O O . SER A 1 173 ? -17.953 -2.699 4.303 1.00 89.88 173 SER A O 1
ATOM 1400 N N . ILE A 1 174 ? -16.472 -1.622 2.984 1.00 89.88 174 ILE A N 1
ATOM 1401 C CA . ILE A 1 174 ? -15.468 -1.308 3.998 1.00 89.88 174 ILE A CA 1
ATOM 1402 C C . ILE A 1 174 ? -15.419 0.204 4.271 1.00 89.88 174 ILE A C 1
ATOM 1404 O O . ILE A 1 174 ? -15.859 0.997 3.429 1.00 89.88 174 ILE A O 1
ATOM 1408 N N . PRO A 1 175 ? -14.846 0.640 5.407 1.00 91.31 175 PRO A N 1
ATOM 1409 C CA . PRO A 1 175 ? -14.669 2.057 5.694 1.00 91.31 175 PRO A CA 1
ATOM 1410 C C . PRO A 1 175 ? -13.818 2.774 4.637 1.00 91.31 175 PRO A C 1
ATOM 1412 O O . PRO A 1 175 ? -12.780 2.282 4.189 1.00 91.31 175 PRO A O 1
ATOM 1415 N N . THR A 1 176 ? -14.246 3.978 4.261 1.00 93.31 176 THR A N 1
ATOM 1416 C CA . THR A 1 176 ? -13.610 4.759 3.192 1.00 93.31 176 THR A CA 1
ATOM 1417 C C . THR A 1 176 ? -12.707 5.877 3.691 1.00 93.31 176 THR A C 1
ATOM 1419 O O . THR A 1 176 ? -11.966 6.433 2.894 1.00 93.31 176 THR A O 1
ATOM 1422 N N . ASP A 1 177 ? -12.768 6.240 4.972 1.00 95.75 177 ASP A N 1
ATOM 1423 C CA . ASP A 1 177 ? -11.916 7.272 5.575 1.00 95.75 177 ASP A CA 1
ATOM 1424 C C . ASP A 1 177 ? -11.724 6.965 7.063 1.00 95.75 177 ASP A C 1
ATOM 1426 O O . ASP A 1 177 ? -12.651 7.134 7.856 1.00 95.75 177 ASP A O 1
ATOM 1430 N N . ILE A 1 178 ? -10.556 6.437 7.433 1.00 95.44 178 ILE A N 1
ATOM 1431 C CA . ILE A 1 178 ? -10.249 6.028 8.813 1.00 95.44 178 ILE A CA 1
ATOM 1432 C C . ILE A 1 178 ? -8.789 6.297 9.163 1.00 95.44 178 ILE A C 1
ATOM 1434 O O . ILE A 1 178 ? -7.904 6.270 8.309 1.00 95.44 178 ILE A O 1
ATOM 1438 N N . ASN A 1 179 ? -8.535 6.511 10.453 1.00 97.06 179 ASN A N 1
ATOM 1439 C CA . ASN A 1 179 ? -7.188 6.628 10.996 1.00 97.06 179 ASN A CA 1
ATOM 1440 C C . ASN A 1 179 ? -6.775 5.306 11.643 1.00 97.06 179 ASN A C 1
ATOM 1442 O O . ASN A 1 179 ? -7.481 4.774 12.498 1.00 97.06 179 ASN A O 1
ATOM 1446 N N . LEU A 1 180 ? -5.611 4.815 11.244 1.00 96.81 180 LEU A N 1
ATOM 1447 C CA . LEU A 1 180 ? -5.026 3.552 11.659 1.00 96.81 180 LEU A CA 1
ATOM 1448 C C . LEU A 1 180 ? -3.815 3.818 12.549 1.00 96.81 180 LEU A C 1
ATOM 1450 O O . LEU A 1 180 ? -3.007 4.706 12.264 1.00 96.81 180 LEU A O 1
ATOM 1454 N N . THR A 1 181 ? -3.655 3.025 13.600 1.00 97.31 181 THR A N 1
ATOM 1455 C CA . THR A 1 181 ? -2.464 3.047 14.454 1.00 97.31 181 THR A CA 1
ATOM 1456 C C . THR A 1 181 ? -1.509 1.943 14.040 1.00 97.31 181 THR A C 1
ATOM 1458 O O . THR A 1 181 ? -1.926 0.903 13.532 1.00 97.31 181 THR A O 1
ATOM 1461 N N . LYS A 1 182 ? -0.213 2.145 14.257 1.00 95.56 182 LYS A N 1
ATOM 1462 C CA . LYS A 1 182 ? 0.778 1.103 13.984 1.00 95.56 182 LYS A CA 1
ATOM 1463 C C . LYS A 1 182 ? 0.616 -0.048 14.986 1.00 95.56 182 LYS A C 1
ATOM 1465 O O . LYS A 1 182 ? 0.410 0.218 16.170 1.00 95.56 182 LYS A O 1
ATOM 1470 N N . LYS A 1 183 ? 0.652 -1.289 14.496 1.00 93.00 183 LYS A N 1
ATOM 1471 C CA . LYS A 1 183 ? 0.611 -2.515 15.310 1.00 93.00 183 LYS A CA 1
ATOM 1472 C C . LYS A 1 183 ? 1.992 -2.862 15.857 1.00 93.00 183 LYS A C 1
ATOM 1474 O O . LYS A 1 183 ? 2.982 -2.631 15.123 1.00 93.00 183 LYS A O 1
#

Solvent-accessible surface area (backbone atoms only — not comparable to full-atom values): 10768 Å² total; per-residue (Å²): 111,74,71,57,55,52,54,52,50,51,58,56,60,65,66,68,70,73,74,71,52,72,44,81,55,58,92,95,56,88,77,76,78,82,55,69,64,26,35,44,44,37,72,68,60,53,62,56,46,54,80,66,48,45,43,32,35,36,75,78,88,46,44,38,37,40,36,39,33,44,80,44,82,42,77,45,84,85,68,43,28,30,34,70,32,36,32,42,31,38,40,33,28,51,75,86,39,82,64,40,70,43,88,54,81,74,23,50,24,49,66,39,92,87,44,67,52,29,33,43,23,76,46,36,75,40,72,76,70,74,44,68,26,34,34,38,37,34,59,42,98,88,69,29,38,38,44,36,53,38,67,76,81,80,75,84,75,86,73,87,78,87,65,85,78,80,83,76,84,76,75,72,92,61,91,41,71,50,73,22,40,71,111

Secondary structure (DSSP, 8-state):
-HHHHHHHHHHHHHTT--PPPEEE--TTS---S--TT-EEE-HHHHHHHTTT-EEEEEE-SSEEEEEEEEEEEEEETTTTEEEEEEEEEEEEEETTEEEEEEEEEEEEEEE-SS-TTEEEEEEEEETTTTEEEEEEEEE-TTS-EEEEEE----------SSS-PPPP----SS-SEEEEEE-

Foldseek 3Di:
DVVVVVVVVVVVVVPPPPPAAEAEDDPPDDPDQQDARHEYEYPVQVVLQVLVAAKWWDDDPFKIKIKGKDWDWDADPPSNYIYIWIFMWMWIDGNNHTQDTGPDRPWTWGQDPVQSQKIKTCWDAQPNVGDTWIWIWGQDPVSKIWIATARPDDDDPPPPPPDDDDDDPRDGPDDGTDIIDGD